Protein AF-A0A356BB77-F1 (afdb_monomer)

Structure (mmCIF, N/CA/C/O backbone):
data_AF-A0A356BB77-F1
#
_entry.id   AF-A0A356BB77-F1
#
loop_
_atom_site.group_PDB
_atom_site.id
_atom_site.type_symbol
_atom_site.label_atom_id
_atom_site.label_alt_id
_atom_site.label_comp_id
_atom_site.label_asym_id
_atom_site.label_entity_id
_atom_site.label_seq_id
_atom_site.pdbx_PDB_ins_code
_atom_site.Cartn_x
_atom_site.Cartn_y
_atom_site.Cartn_z
_atom_site.occupancy
_atom_site.B_iso_or_equiv
_atom_site.auth_seq_id
_atom_site.auth_comp_id
_atom_site.auth_asym_id
_atom_site.auth_atom_id
_atom_site.pdbx_PDB_model_num
ATOM 1 N N . LEU A 1 1 ? 19.508 -17.420 -10.323 1.00 72.88 1 LEU A N 1
ATOM 2 C CA . LEU A 1 1 ? 18.997 -17.098 -8.971 1.00 72.88 1 LEU A CA 1
ATOM 3 C C . LEU A 1 1 ? 18.671 -18.340 -8.145 1.00 72.88 1 LEU A C 1
ATOM 5 O O . LEU A 1 1 ? 18.664 -18.214 -6.937 1.00 72.88 1 LEU A O 1
ATOM 9 N N . GLY A 1 2 ? 18.466 -19.527 -8.742 1.00 89.06 2 GLY A N 1
ATOM 10 C CA . GLY A 1 2 ? 18.279 -20.762 -7.962 1.00 89.06 2 GLY A CA 1
ATOM 11 C C . GLY A 1 2 ? 16.935 -20.854 -7.235 1.00 89.06 2 GLY A C 1
ATOM 12 O O . GLY A 1 2 ? 16.771 -21.735 -6.405 1.00 89.06 2 GLY A O 1
ATOM 13 N N . ASN A 1 3 ? 15.994 -19.956 -7.546 1.00 92.62 3 ASN A N 1
ATOM 14 C CA . ASN A 1 3 ? 14.665 -19.948 -6.950 1.00 92.62 3 ASN A CA 1
ATOM 15 C C . ASN A 1 3 ? 13.909 -21.231 -7.302 1.00 92.62 3 ASN A C 1
ATOM 17 O O . ASN A 1 3 ? 13.911 -21.676 -8.453 1.00 92.62 3 ASN A O 1
ATOM 21 N N . ASP A 1 4 ? 13.194 -21.746 -6.318 1.00 94.75 4 ASP A N 1
ATOM 22 C CA . ASP A 1 4 ? 12.292 -22.877 -6.432 1.00 94.75 4 ASP A CA 1
ATOM 23 C C . ASP A 1 4 ? 10.892 -22.513 -5.913 1.00 94.75 4 ASP A C 1
ATOM 25 O O . ASP A 1 4 ? 10.552 -21.353 -5.667 1.00 94.75 4 ASP A O 1
ATOM 29 N N . LYS A 1 5 ? 10.052 -23.535 -5.768 1.00 94.12 5 LYS A N 1
ATOM 30 C CA . LYS A 1 5 ? 8.654 -23.389 -5.375 1.00 94.12 5 LYS A CA 1
ATOM 31 C C . LYS A 1 5 ? 8.457 -22.961 -3.909 1.00 94.12 5 LYS A C 1
ATOM 33 O O . LYS A 1 5 ? 7.347 -22.552 -3.572 1.00 94.12 5 LYS A O 1
ATOM 38 N N . ASP A 1 6 ? 9.486 -23.105 -3.076 1.00 95.38 6 ASP A N 1
ATOM 39 C CA . ASP A 1 6 ? 9.469 -22.837 -1.633 1.00 95.38 6 ASP A CA 1
ATOM 40 C C . ASP A 1 6 ? 10.245 -21.543 -1.296 1.00 95.38 6 ASP A C 1
ATOM 42 O O . ASP A 1 6 ? 10.214 -21.047 -0.169 1.00 95.38 6 ASP A O 1
ATOM 46 N N . THR A 1 7 ? 10.897 -20.944 -2.297 1.00 96.38 7 THR A N 1
ATOM 47 C CA . THR A 1 7 ? 11.621 -19.680 -2.177 1.00 96.38 7 THR A CA 1
ATOM 48 C C . THR A 1 7 ? 10.675 -18.527 -1.841 1.00 96.38 7 THR A C 1
ATOM 50 O O . THR A 1 7 ? 9.712 -18.253 -2.564 1.00 96.38 7 THR A O 1
ATOM 53 N N . ARG A 1 8 ? 10.991 -17.794 -0.767 1.00 96.69 8 ARG A N 1
ATOM 54 C CA . ARG A 1 8 ? 10.358 -16.507 -0.454 1.00 96.69 8 ARG A CA 1
ATOM 55 C C . ARG A 1 8 ? 11.014 -15.404 -1.273 1.00 96.69 8 ARG A C 1
ATOM 57 O O . ARG A 1 8 ? 12.235 -15.265 -1.260 1.00 96.69 8 ARG A O 1
ATOM 64 N N . TRP A 1 9 ? 10.205 -14.605 -1.954 1.00 96.88 9 TRP A N 1
ATOM 65 C CA . TRP A 1 9 ? 10.668 -13.509 -2.796 1.00 96.88 9 TRP A CA 1
ATOM 66 C C . TRP A 1 9 ? 10.116 -12.181 -2.302 1.00 96.88 9 TRP A C 1
ATOM 68 O O . TRP A 1 9 ? 8.979 -12.125 -1.845 1.00 96.88 9 TRP A O 1
ATOM 78 N N . MET A 1 10 ? 10.909 -11.116 -2.407 1.00 96.38 10 MET A N 1
ATOM 79 C CA . MET A 1 10 ? 10.511 -9.789 -1.946 1.00 96.38 10 MET A CA 1
ATOM 80 C C . MET A 1 10 ? 9.464 -9.171 -2.882 1.00 96.38 10 MET A C 1
ATOM 82 O O . MET A 1 10 ? 9.679 -9.045 -4.086 1.00 96.38 10 MET A O 1
ATOM 86 N N . SER A 1 11 ? 8.349 -8.737 -2.300 1.00 97.12 11 SER A N 1
ATOM 87 C CA . SER A 1 11 ? 7.196 -8.124 -2.979 1.00 97.12 11 SER A CA 1
ATOM 88 C C . SER A 1 11 ? 7.515 -6.821 -3.702 1.00 97.12 11 SER A C 1
ATOM 90 O O . SER A 1 11 ? 6.823 -6.457 -4.657 1.00 97.12 11 SER A O 1
ATOM 92 N N . MET A 1 12 ? 8.503 -6.070 -3.205 1.00 97.31 12 MET A N 1
ATOM 93 C CA . MET A 1 12 ? 8.622 -4.649 -3.519 1.00 97.31 12 MET A CA 1
ATOM 94 C C . MET A 1 12 ? 7.245 -3.982 -3.326 1.00 97.31 12 MET A C 1
ATOM 96 O O . MET A 1 12 ? 6.529 -4.283 -2.373 1.00 97.31 12 MET A O 1
ATOM 100 N N . SER A 1 13 ? 6.813 -3.099 -4.222 1.00 98.00 13 SER A N 1
ATOM 101 C CA . SER A 1 13 ? 5.582 -2.330 -4.000 1.00 98.00 13 SER A CA 1
ATOM 102 C C . SER A 1 13 ? 4.270 -3.134 -4.002 1.00 98.00 13 SER A C 1
ATOM 104 O O . SER A 1 13 ? 3.253 -2.573 -3.606 1.00 98.00 13 SER A O 1
ATOM 106 N N . VAL A 1 14 ? 4.276 -4.451 -4.266 1.00 98.62 14 VAL A N 1
ATOM 107 C CA . VAL A 1 14 ? 3.105 -5.311 -3.989 1.00 98.62 14 VAL A CA 1
ATOM 108 C C . VAL A 1 14 ? 2.706 -5.256 -2.500 1.00 98.62 14 VAL A C 1
ATOM 110 O O . VAL A 1 14 ? 1.522 -5.341 -2.175 1.00 98.62 14 VAL A O 1
ATOM 113 N N . ALA A 1 15 ? 3.655 -5.014 -1.583 1.00 98.50 15 ALA A N 1
ATOM 114 C CA . ALA A 1 15 ? 3.362 -4.804 -0.159 1.00 98.50 15 ALA A CA 1
ATOM 115 C C . ALA A 1 15 ? 2.414 -3.617 0.112 1.00 98.50 15 ALA A C 1
ATOM 117 O O . ALA A 1 15 ? 1.691 -3.628 1.111 1.00 98.50 15 ALA A O 1
ATOM 118 N N . LYS A 1 16 ? 2.362 -2.620 -0.784 1.00 98.81 16 LYS A N 1
ATOM 119 C CA . LYS A 1 16 ? 1.447 -1.478 -0.659 1.00 98.81 16 LYS A CA 1
ATOM 120 C C . LYS A 1 16 ? -0.004 -1.926 -0.713 1.00 98.81 16 LYS A C 1
ATOM 122 O O . LYS A 1 16 ? -0.792 -1.574 0.159 1.00 98.81 16 LYS A O 1
ATOM 127 N N . SER A 1 17 ? -0.335 -2.774 -1.681 1.00 98.75 17 SER A N 1
ATOM 128 C CA . SER A 1 17 ? -1.680 -3.322 -1.843 1.00 98.75 17 SER A CA 1
ATOM 129 C C . SER A 1 17 ? -2.072 -4.214 -0.663 1.00 98.75 17 SER A C 1
ATOM 131 O O . SER A 1 17 ? -3.225 -4.194 -0.237 1.00 98.75 17 SER A O 1
ATOM 133 N N . VAL A 1 18 ? -1.114 -4.940 -0.074 1.00 98.81 18 VAL A N 1
ATOM 134 C CA . VAL A 1 18 ? -1.337 -5.695 1.172 1.00 98.81 18 VAL A CA 1
ATOM 135 C C . VAL A 1 18 ? -1.630 -4.741 2.334 1.00 98.81 18 VAL A C 1
ATOM 137 O O . VAL A 1 18 ? -2.625 -4.915 3.028 1.00 98.81 18 VAL A O 1
ATOM 140 N N . THR A 1 19 ? -0.837 -3.682 2.506 1.00 98.81 19 THR A N 1
ATOM 141 C CA . THR A 1 19 ? -1.056 -2.667 3.553 1.00 98.81 19 THR A CA 1
ATOM 142 C C . THR A 1 19 ? -2.413 -1.967 3.398 1.00 98.81 19 THR A C 1
ATOM 144 O O . THR A 1 19 ? -3.164 -1.850 4.364 1.00 98.81 19 THR A O 1
ATOM 147 N N . ALA A 1 20 ? -2.781 -1.561 2.180 1.00 98.75 20 ALA A N 1
ATOM 148 C CA . ALA A 1 20 ? -4.085 -0.967 1.883 1.00 98.75 20 ALA A CA 1
ATOM 149 C C . ALA A 1 20 ? -5.245 -1.933 2.162 1.00 98.75 20 ALA A C 1
ATOM 151 O O . ALA A 1 20 ? -6.273 -1.535 2.708 1.00 98.75 20 ALA A O 1
ATOM 152 N N . THR A 1 21 ? -5.067 -3.217 1.848 1.00 98.81 21 THR A N 1
ATOM 153 C CA . THR A 1 21 ? -6.034 -4.271 2.180 1.00 98.81 21 THR A CA 1
ATOM 154 C C . THR A 1 21 ? -6.257 -4.366 3.691 1.00 98.81 21 THR A C 1
ATOM 156 O O . THR A 1 21 ? -7.395 -4.504 4.131 1.00 98.81 21 THR A O 1
ATOM 159 N N . LEU A 1 22 ? -5.203 -4.230 4.502 1.00 98.88 22 LEU A N 1
ATOM 160 C CA . LEU A 1 22 ? -5.325 -4.239 5.964 1.00 98.88 22 LEU A CA 1
ATOM 161 C C . LEU A 1 22 ? -6.042 -3.003 6.510 1.00 98.88 22 LEU A C 1
ATOM 163 O O . LEU A 1 22 ? -6.747 -3.119 7.506 1.00 98.88 22 LEU A O 1
ATOM 167 N N . ILE A 1 23 ? -5.946 -1.847 5.847 1.00 98.94 23 ILE A N 1
ATOM 168 C CA . ILE A 1 23 ? -6.802 -0.696 6.176 1.00 98.94 23 ILE A CA 1
ATOM 169 C C . ILE A 1 23 ? -8.272 -1.038 5.909 1.00 98.94 23 ILE A C 1
ATOM 171 O O . ILE A 1 23 ? -9.120 -0.767 6.755 1.00 98.94 23 ILE A O 1
ATOM 175 N N . GLY A 1 24 ? -8.575 -1.685 4.780 1.00 98.81 24 GLY A N 1
ATOM 176 C CA . GLY A 1 24 ? -9.920 -2.194 4.501 1.00 98.81 24 GLY A CA 1
ATOM 177 C C . GLY A 1 24 ? -10.410 -3.155 5.587 1.00 98.81 24 GLY A C 1
ATOM 178 O O . GLY A 1 24 ? -11.515 -2.989 6.096 1.00 98.81 24 GLY A O 1
ATOM 179 N N . ALA A 1 25 ? -9.567 -4.097 6.014 1.00 98.81 25 ALA A N 1
ATOM 180 C CA . ALA A 1 25 ? -9.891 -5.014 7.106 1.00 98.81 25 ALA A CA 1
ATOM 181 C C . ALA A 1 25 ? -10.137 -4.290 8.438 1.00 98.81 25 ALA A C 1
ATOM 183 O O . ALA A 1 25 ? -11.102 -4.596 9.135 1.00 98.81 25 ALA A O 1
ATOM 184 N N . ALA A 1 26 ? -9.329 -3.276 8.758 1.00 98.88 26 ALA A N 1
ATOM 185 C CA . ALA A 1 26 ? -9.512 -2.466 9.957 1.00 98.88 26 ALA A CA 1
ATOM 186 C C . ALA A 1 26 ? -10.816 -1.650 9.912 1.00 98.88 26 ALA A C 1
ATOM 188 O O . ALA A 1 26 ? -11.443 -1.446 10.950 1.00 98.88 26 ALA A O 1
ATOM 189 N N . ILE A 1 27 ? -11.261 -1.222 8.725 1.00 98.88 27 ILE A N 1
ATOM 190 C CA . ILE A 1 27 ? -12.582 -0.605 8.538 1.00 98.88 27 ILE A CA 1
ATOM 191 C C . ILE A 1 27 ? -13.696 -1.634 8.750 1.00 98.88 27 ILE A C 1
ATOM 193 O O . ILE A 1 27 ? -14.649 -1.363 9.475 1.00 98.88 27 ILE A O 1
ATOM 197 N N . GLN A 1 28 ? -13.567 -2.829 8.164 1.00 98.56 28 GLN A N 1
ATOM 198 C CA . GLN A 1 28 ? -14.537 -3.916 8.339 1.00 98.56 28 GLN A CA 1
ATOM 199 C C . GLN A 1 28 ? -14.688 -4.328 9.813 1.00 98.56 28 GLN A C 1
ATOM 201 O O . GLN A 1 28 ? -15.791 -4.652 10.247 1.00 98.56 28 GLN A O 1
ATOM 206 N N . ASP A 1 29 ? -13.600 -4.280 10.584 1.00 98.25 29 ASP A N 1
ATOM 207 C CA . ASP A 1 29 ? -13.583 -4.572 12.021 1.00 98.25 29 ASP A CA 1
ATOM 208 C C . ASP A 1 29 ? -14.071 -3.396 12.893 1.00 98.25 29 ASP A C 1
ATOM 210 O O . ASP A 1 29 ? -14.216 -3.547 14.106 1.00 98.25 29 ASP A O 1
ATOM 214 N N . GLY A 1 30 ? -14.307 -2.218 12.306 1.00 98.38 30 GLY A N 1
ATOM 215 C CA . GLY A 1 30 ? -14.687 -0.998 13.026 1.00 98.38 30 GLY A CA 1
ATOM 216 C C . GLY A 1 30 ? -13.539 -0.307 13.776 1.00 98.38 30 GLY A C 1
ATOM 217 O O . GLY A 1 30 ? -13.785 0.653 14.506 1.00 98.38 30 GLY A O 1
ATOM 218 N N . ALA A 1 31 ? -12.294 -0.760 13.593 1.00 98.69 31 ALA A N 1
ATOM 219 C CA . ALA A 1 31 ? -11.091 -0.143 14.158 1.00 98.69 31 ALA A CA 1
ATOM 220 C C . ALA A 1 31 ? -10.765 1.207 13.491 1.00 98.69 31 ALA A C 1
ATOM 222 O O . ALA A 1 31 ? -10.280 2.129 14.145 1.00 98.69 31 ALA A O 1
ATOM 223 N N . ILE A 1 32 ? -11.087 1.344 12.201 1.00 98.81 32 ILE A N 1
ATOM 224 C CA . ILE A 1 32 ? -11.163 2.626 11.492 1.00 98.81 32 ILE A CA 1
ATOM 225 C C . ILE A 1 32 ? -12.638 2.875 11.180 1.00 98.81 32 ILE A C 1
ATOM 227 O O . ILE A 1 32 ? -13.268 2.084 10.484 1.00 98.81 32 ILE A O 1
ATOM 231 N N . LYS A 1 33 ? -13.214 3.959 11.701 1.00 98.00 33 LYS A N 1
ATOM 232 C CA . LYS A 1 33 ? -14.665 4.192 11.627 1.00 98.00 33 LYS A CA 1
ATOM 233 C C . LYS A 1 33 ? -15.131 4.509 10.213 1.00 98.00 33 LYS A C 1
ATOM 235 O O . LYS A 1 33 ? -16.183 4.033 9.793 1.00 98.00 33 LYS A O 1
ATOM 240 N N . ASN A 1 34 ? -14.380 5.340 9.496 1.00 97.69 34 ASN A N 1
ATOM 241 C CA . ASN A 1 34 ? -14.715 5.739 8.139 1.00 97.69 34 ASN A CA 1
ATOM 242 C C . ASN A 1 34 ? -13.447 5.952 7.302 1.00 97.69 34 ASN A C 1
ATOM 244 O O . ASN A 1 34 ? -12.436 6.458 7.782 1.00 97.69 34 ASN A O 1
ATOM 248 N N . ILE A 1 35 ? -13.515 5.604 6.019 1.00 98.44 35 ILE A N 1
ATOM 249 C CA . ILE A 1 35 ? -12.440 5.878 5.060 1.00 98.44 35 ILE A CA 1
ATOM 250 C C . ILE A 1 35 ? -12.235 7.391 4.830 1.00 98.44 35 ILE A C 1
ATOM 252 O O . ILE A 1 35 ? -11.168 7.814 4.398 1.00 98.44 35 ILE A O 1
ATOM 256 N N . ASP A 1 36 ? -13.230 8.223 5.129 1.00 98.56 36 ASP A N 1
ATOM 257 C CA . ASP A 1 36 ? -13.136 9.684 5.051 1.00 98.56 36 ASP A CA 1
ATOM 258 C C . ASP A 1 36 ? -12.707 10.330 6.380 1.00 98.56 36 ASP A C 1
ATOM 260 O O . ASP A 1 36 ? -12.620 11.555 6.476 1.00 98.56 36 ASP A O 1
ATOM 264 N N . ASP A 1 37 ? -12.380 9.530 7.402 1.00 98.69 37 ASP A N 1
ATOM 265 C CA . ASP A 1 37 ? -11.763 10.056 8.615 1.00 98.69 37 ASP A CA 1
ATOM 266 C C . ASP A 1 37 ? -10.386 10.647 8.303 1.00 98.69 37 ASP A C 1
ATOM 268 O O . ASP A 1 37 ? -9.625 10.123 7.485 1.00 98.69 37 ASP A O 1
ATOM 272 N N . GLN A 1 38 ? -10.026 11.716 9.012 1.00 98.75 38 GLN A N 1
ATOM 273 C CA . GLN A 1 38 ? -8.679 12.267 8.938 1.00 98.75 38 GLN A CA 1
ATOM 274 C C . GLN A 1 38 ? -7.676 11.338 9.623 1.00 98.75 38 GLN A C 1
ATOM 276 O O . GLN A 1 38 ? -7.910 10.870 10.740 1.00 98.75 38 GLN A O 1
ATOM 281 N N . ILE A 1 39 ? -6.517 11.119 9.001 1.00 98.69 39 ILE A N 1
ATOM 282 C CA . ILE A 1 39 ? -5.507 10.193 9.531 1.00 98.69 39 ILE A CA 1
ATOM 283 C C . ILE A 1 39 ? -4.939 10.664 10.875 1.00 98.69 39 ILE A C 1
ATOM 285 O O . ILE A 1 39 ? -4.558 9.845 11.708 1.00 98.69 39 ILE A O 1
ATOM 289 N N . VAL A 1 40 ? -4.944 11.977 11.130 1.00 98.62 40 VAL A N 1
ATOM 290 C CA . VAL A 1 40 ? -4.481 12.579 12.393 1.00 98.62 40 VAL A CA 1
ATOM 291 C C . VAL A 1 40 ? -5.353 12.217 13.599 1.00 98.62 40 VAL A C 1
ATOM 293 O O . VAL A 1 40 ? -4.904 12.361 14.737 1.00 98.62 40 VAL A O 1
ATOM 296 N N . ASN A 1 41 ? -6.570 11.707 13.371 1.00 98.38 41 ASN A N 1
ATOM 297 C CA . ASN A 1 41 ? -7.425 11.166 14.432 1.00 98.38 41 ASN A CA 1
ATOM 298 C C . ASN A 1 41 ? -6.853 9.867 15.018 1.00 98.38 41 ASN A C 1
ATOM 300 O O . ASN A 1 41 ? -7.070 9.580 16.192 1.00 98.38 41 ASN A O 1
ATOM 304 N N . TYR A 1 42 ? -6.103 9.116 14.211 1.00 98.56 42 TYR A N 1
ATOM 305 C CA . TYR A 1 42 ? -5.459 7.856 14.589 1.00 98.56 42 TYR A CA 1
ATOM 306 C C . TYR A 1 42 ? -3.958 8.031 14.834 1.00 98.56 42 TYR A C 1
ATOM 308 O O . TYR A 1 42 ? -3.366 7.320 15.640 1.00 98.56 42 TYR A O 1
ATOM 316 N N . LEU A 1 43 ? -3.339 9.003 14.160 1.00 98.50 43 LEU A N 1
ATOM 317 C CA . LEU A 1 43 ? -1.909 9.280 14.222 1.00 98.50 43 LEU A CA 1
ATOM 318 C C . LEU A 1 43 ? -1.651 10.725 14.685 1.00 98.50 43 LEU A C 1
ATOM 320 O O . LEU A 1 43 ? -1.286 11.579 13.871 1.00 98.50 43 LEU A O 1
ATOM 324 N N . PRO A 1 44 ? -1.774 11.025 15.995 1.00 97.50 44 PRO A N 1
ATOM 325 C CA . PRO A 1 44 ? -1.585 12.376 16.526 1.00 97.50 44 PRO A CA 1
ATOM 326 C C . PRO A 1 44 ? -0.230 13.009 16.190 1.00 97.50 44 PRO A C 1
ATOM 328 O O . PRO A 1 44 ? -0.134 14.233 16.147 1.00 97.50 44 PRO A O 1
ATOM 331 N N . ARG A 1 45 ? 0.798 12.194 15.904 1.00 96.62 45 ARG A N 1
ATOM 332 C CA . ARG A 1 45 ? 2.134 12.651 15.485 1.00 96.62 45 ARG A CA 1
ATOM 333 C C . ARG A 1 45 ? 2.135 13.509 14.214 1.00 96.62 45 ARG A C 1
ATOM 335 O O . ARG A 1 45 ? 3.098 14.220 13.972 1.00 96.62 45 ARG A O 1
ATOM 342 N N . PHE A 1 46 ? 1.078 13.424 13.408 1.00 98.56 46 PHE A N 1
ATOM 343 C CA . PHE A 1 46 ? 0.934 14.164 12.156 1.00 98.56 46 PHE A CA 1
ATOM 344 C C . PHE A 1 46 ? 0.097 15.447 12.288 1.00 98.56 46 PHE A C 1
ATOM 346 O O . PHE A 1 46 ? -0.069 16.164 11.299 1.00 98.56 46 PHE A O 1
ATOM 353 N N . LYS A 1 47 ? -0.410 15.775 13.484 1.00 98.06 47 LYS A N 1
ATOM 354 C CA . LYS A 1 47 ? -1.089 17.059 13.727 1.00 98.06 47 LYS A CA 1
ATOM 355 C C . LYS A 1 47 ? -0.139 18.224 13.457 1.00 98.06 47 LYS A C 1
ATOM 357 O O . LYS A 1 47 ? 1.025 18.166 13.846 1.00 98.06 47 LYS A O 1
ATOM 362 N N . ASN A 1 48 ? -0.643 19.287 12.830 1.00 97.50 48 ASN A N 1
ATOM 363 C CA . ASN A 1 48 ? 0.138 20.460 12.416 1.00 97.50 48 ASN A CA 1
ATOM 364 C C . ASN A 1 48 ? 1.257 20.169 11.391 1.00 97.50 48 ASN A C 1
ATOM 366 O O . ASN A 1 48 ? 2.172 20.976 11.232 1.00 97.50 48 ASN A O 1
ATOM 370 N N . THR A 1 49 ? 1.198 19.034 10.687 1.00 98.56 49 THR A N 1
ATOM 371 C CA . THR A 1 49 ? 2.096 18.717 9.561 1.00 98.56 49 THR A CA 1
ATOM 372 C C . THR A 1 49 ? 1.343 18.823 8.231 1.00 98.56 49 THR A C 1
ATOM 374 O O . THR A 1 49 ? 0.146 19.115 8.194 1.00 98.56 49 THR A O 1
ATOM 377 N N . ALA A 1 50 ? 2.005 18.522 7.112 1.00 98.50 50 ALA A N 1
ATOM 378 C CA . ALA A 1 50 ? 1.353 18.439 5.804 1.00 98.50 50 ALA A CA 1
ATOM 379 C C . ALA A 1 50 ? 0.284 17.324 5.700 1.00 98.50 50 ALA A C 1
ATOM 381 O O . ALA A 1 50 ? -0.498 17.298 4.750 1.00 98.50 50 ALA A O 1
ATOM 382 N N . TYR A 1 51 ? 0.216 16.427 6.685 1.00 98.69 51 TYR A N 1
ATOM 383 C CA . TYR A 1 51 ? -0.821 15.402 6.794 1.00 98.69 51 TYR A CA 1
ATOM 384 C C . TYR A 1 51 ? -2.082 15.856 7.539 1.00 98.69 51 TYR A C 1
ATOM 386 O O . TYR A 1 51 ? -3.081 15.136 7.534 1.00 98.69 51 TYR A O 1
ATOM 394 N N . ASP A 1 52 ? -2.072 17.037 8.160 1.00 97.75 52 ASP A N 1
ATOM 395 C CA . ASP A 1 52 ? -3.279 17.593 8.770 1.00 97.75 52 ASP A CA 1
ATOM 396 C C . ASP A 1 52 ? -4.353 17.825 7.692 1.00 97.75 52 ASP A C 1
ATOM 398 O O . ASP A 1 52 ? -4.045 18.288 6.590 1.00 97.75 52 ASP A O 1
ATOM 402 N N . GLY A 1 53 ? -5.593 17.420 7.962 1.00 98.00 53 GLY A N 1
ATOM 403 C CA . GLY A 1 53 ? -6.679 17.415 6.976 1.00 98.00 53 GLY A CA 1
ATOM 404 C C . GLY A 1 53 ? -6.639 16.297 5.920 1.00 98.00 53 GLY A C 1
ATOM 405 O O . GLY A 1 53 ? -7.565 16.215 5.114 1.00 98.00 53 GLY A O 1
ATOM 406 N N . VAL A 1 54 ? -5.630 15.415 5.905 1.00 98.81 54 VAL A N 1
ATOM 407 C CA . VAL A 1 54 ? -5.583 14.269 4.974 1.00 98.81 54 VAL A CA 1
ATOM 408 C C . VAL A 1 54 ? -6.468 13.135 5.487 1.00 98.81 54 VAL A C 1
ATOM 410 O O . VAL A 1 54 ? -6.326 12.689 6.626 1.00 98.81 54 VAL A O 1
ATOM 413 N N . THR A 1 55 ? -7.364 12.637 4.636 1.00 98.88 55 THR A N 1
ATOM 414 C CA . THR A 1 55 ? -8.238 11.489 4.939 1.00 98.88 55 THR A CA 1
ATOM 415 C C . THR A 1 55 ? -7.570 10.140 4.667 1.00 98.88 55 THR A C 1
ATOM 417 O O . THR A 1 55 ? -6.630 10.053 3.871 1.00 98.88 55 THR A O 1
ATOM 420 N N . VAL A 1 56 ? -8.087 9.060 5.266 1.00 98.88 56 VAL A N 1
ATOM 421 C CA . VAL A 1 56 ? -7.642 7.687 4.959 1.00 98.88 56 VAL A CA 1
ATOM 422 C C . VAL A 1 56 ? -7.787 7.392 3.459 1.00 98.88 56 VAL A C 1
ATOM 424 O O . VAL A 1 56 ? -6.864 6.861 2.842 1.00 98.88 56 VAL A O 1
ATOM 427 N N . ARG A 1 57 ? -8.892 7.810 2.830 1.00 98.81 57 ARG A N 1
ATOM 428 C CA . ARG A 1 57 ? -9.130 7.665 1.387 1.00 98.81 57 ARG A CA 1
ATOM 429 C C . ARG A 1 57 ? -8.050 8.359 0.565 1.00 98.81 57 ARG A C 1
ATOM 431 O O . ARG A 1 57 ? -7.514 7.763 -0.365 1.00 98.81 57 ARG A O 1
ATOM 438 N N . GLN A 1 58 ? -7.727 9.608 0.892 1.00 98.75 58 GLN A N 1
ATOM 439 C CA . GLN A 1 58 ? -6.704 10.370 0.171 1.00 98.75 58 GLN A CA 1
ATOM 440 C C . GLN A 1 58 ? -5.310 9.763 0.350 1.00 98.75 58 GLN A C 1
ATOM 442 O O . GLN A 1 58 ? -4.545 9.751 -0.612 1.00 98.75 58 GLN A O 1
ATOM 447 N N . LEU A 1 59 ? -5.000 9.212 1.528 1.00 98.81 59 LEU A N 1
ATOM 448 C CA . LEU A 1 59 ? -3.759 8.472 1.759 1.00 98.81 59 LEU A CA 1
ATOM 449 C C . LEU A 1 59 ? -3.678 7.221 0.867 1.00 98.81 59 LEU A C 1
ATOM 451 O O . LEU A 1 59 ? -2.684 7.012 0.179 1.00 98.81 59 LEU A O 1
ATOM 455 N N . LEU A 1 60 ? -4.743 6.412 0.825 1.00 98.75 60 LEU A N 1
ATOM 456 C CA . LEU A 1 60 ? -4.805 5.197 0.002 1.00 98.75 60 LEU A CA 1
ATOM 457 C C . LEU A 1 60 ? -4.711 5.479 -1.502 1.00 98.75 60 LEU A C 1
ATOM 459 O O . LEU A 1 60 ? -4.158 4.673 -2.248 1.00 98.75 60 LEU A O 1
ATOM 463 N N . GLN A 1 61 ? -5.239 6.625 -1.932 1.00 98.56 61 GLN A N 1
ATOM 464 C CA . GLN A 1 61 ? -5.198 7.082 -3.319 1.00 98.56 61 GLN A CA 1
ATOM 465 C C . GLN A 1 61 ? -3.894 7.786 -3.702 1.00 98.56 61 GLN A C 1
ATOM 467 O O . GLN A 1 61 ? -3.754 8.170 -4.859 1.00 98.56 61 GLN A O 1
ATOM 472 N N . MET A 1 62 ? -2.961 7.973 -2.764 1.00 98.31 62 MET A N 1
ATOM 473 C CA . MET A 1 62 ? -1.735 8.756 -2.948 1.00 98.31 62 MET A CA 1
ATOM 474 C C . MET A 1 62 ? -1.994 10.197 -3.401 1.00 98.31 62 MET A C 1
ATOM 476 O O . MET A 1 62 ? -1.460 10.703 -4.393 1.00 98.31 62 MET A O 1
ATOM 480 N N . ARG A 1 63 ? -2.912 10.846 -2.680 1.00 98.06 63 ARG A N 1
ATOM 481 C CA . ARG A 1 63 ? -3.388 12.212 -2.926 1.00 98.06 63 ARG A CA 1
ATOM 482 C C . ARG A 1 63 ? -3.336 13.069 -1.665 1.00 98.06 63 ARG A C 1
ATOM 484 O O . ARG A 1 63 ? -4.180 13.943 -1.495 1.00 98.06 63 ARG A O 1
ATOM 491 N N . SER A 1 64 ? -2.396 12.844 -0.751 1.00 98.44 64 SER A N 1
ATOM 492 C CA . SER A 1 64 ? -2.295 13.680 0.459 1.00 98.44 64 SER A CA 1
ATOM 493 C C . SER A 1 64 ? -1.944 15.143 0.169 1.00 98.44 64 SER A C 1
ATOM 495 O O . SER A 1 64 ? -2.269 16.023 0.964 1.00 98.44 64 SER A O 1
ATOM 497 N N . GLY A 1 65 ? -1.270 15.405 -0.956 1.00 98.25 65 GLY A N 1
ATOM 498 C CA . GLY A 1 65 ? -0.685 16.711 -1.257 1.00 98.25 65 GLY A CA 1
ATOM 499 C C . GLY A 1 65 ? 0.633 16.985 -0.520 1.00 98.25 65 GLY A C 1
ATOM 500 O O . GLY A 1 65 ? 1.150 18.099 -0.598 1.00 98.25 65 GLY A O 1
ATOM 501 N N . VAL A 1 66 ? 1.201 15.994 0.176 1.00 98.69 66 VAL A N 1
ATOM 502 C CA . VAL A 1 66 ? 2.540 16.074 0.780 1.00 98.69 66 VAL A CA 1
ATOM 503 C C . VAL A 1 66 ? 3.607 16.030 -0.319 1.00 98.69 66 VAL A C 1
ATOM 505 O O . VAL A 1 66 ? 3.503 15.260 -1.278 1.00 98.69 66 VAL A O 1
ATOM 508 N N . ALA A 1 67 ? 4.630 16.879 -0.202 1.00 98.44 67 ALA A N 1
ATOM 509 C CA . ALA A 1 67 ? 5.757 16.889 -1.127 1.00 98.44 67 ALA A CA 1
ATOM 510 C C . ALA A 1 67 ? 6.517 15.560 -1.053 1.00 98.44 67 ALA A C 1
ATOM 512 O O . ALA A 1 67 ? 6.869 15.112 0.036 1.00 98.44 67 ALA A O 1
ATOM 513 N N . TRP A 1 68 ? 6.781 14.937 -2.203 1.00 98.44 68 TRP A N 1
ATOM 514 C CA . TRP A 1 68 ? 7.532 13.687 -2.253 1.00 98.44 68 TRP A CA 1
ATOM 515 C C . TRP A 1 68 ? 8.208 13.479 -3.611 1.00 98.44 68 TRP A C 1
ATOM 517 O O . TRP A 1 68 ? 7.547 13.545 -4.649 1.00 98.44 68 TRP A O 1
ATOM 527 N N . ASN A 1 69 ? 9.509 13.183 -3.594 1.00 98.25 69 ASN A N 1
ATOM 528 C CA . ASN A 1 69 ? 10.299 12.746 -4.744 1.00 98.25 69 ASN A CA 1
ATOM 529 C C . ASN A 1 69 ? 10.595 11.230 -4.661 1.00 98.25 69 ASN A C 1
ATOM 531 O O . ASN A 1 69 ? 11.431 10.790 -3.868 1.00 98.25 69 ASN A O 1
ATOM 535 N N . GLU A 1 70 ? 9.943 10.434 -5.519 1.00 96.56 70 GLU A N 1
ATOM 536 C CA . GLU A 1 70 ? 10.087 8.965 -5.604 1.00 96.56 70 GLU A CA 1
ATOM 537 C C . GLU A 1 70 ? 11.280 8.509 -6.473 1.00 96.56 70 GLU A C 1
ATOM 539 O O . GLU A 1 70 ? 11.494 7.315 -6.667 1.00 96.56 70 GLU A O 1
ATOM 544 N N . THR A 1 71 ? 12.074 9.419 -7.040 1.00 95.44 71 THR A N 1
ATOM 545 C CA . THR A 1 71 ? 13.078 9.059 -8.056 1.00 95.44 71 THR A CA 1
ATOM 546 C C . THR A 1 71 ? 14.171 8.133 -7.499 1.00 95.44 71 THR A C 1
ATOM 548 O O . THR A 1 71 ? 15.142 8.582 -6.898 1.00 95.44 71 THR A O 1
ATOM 551 N N . TYR A 1 72 ? 14.060 6.824 -7.762 1.00 89.62 72 TYR A N 1
ATOM 552 C CA . TYR A 1 72 ? 14.946 5.777 -7.220 1.00 89.62 72 TYR A CA 1
ATOM 553 C C . TYR A 1 72 ? 16.438 5.963 -7.520 1.00 89.62 72 TYR A C 1
ATOM 555 O O . TYR A 1 72 ? 17.283 5.444 -6.794 1.00 89.62 72 TYR A O 1
ATOM 563 N N . THR A 1 73 ? 16.770 6.637 -8.620 1.00 90.06 73 THR A N 1
ATOM 564 C CA . THR A 1 73 ? 18.153 6.848 -9.070 1.00 90.06 73 THR A CA 1
ATOM 565 C C . THR A 1 73 ? 18.732 8.189 -8.636 1.00 90.06 73 THR A C 1
ATOM 567 O O . THR A 1 73 ? 19.906 8.439 -8.894 1.00 90.06 73 THR A O 1
ATOM 570 N N . ASP A 1 74 ? 17.927 9.052 -8.017 1.00 95.38 74 ASP A N 1
ATOM 571 C CA . ASP A 1 74 ? 18.353 10.367 -7.554 1.00 95.38 74 ASP A CA 1
ATOM 572 C C . ASP A 1 74 ? 18.780 10.287 -6.076 1.00 95.38 74 ASP A C 1
ATOM 574 O O . ASP A 1 74 ? 17.944 9.998 -5.210 1.00 95.38 74 ASP A O 1
ATOM 578 N N . PRO A 1 75 ? 20.062 10.540 -5.754 1.00 94.94 75 PRO A N 1
ATOM 579 C CA . PRO A 1 75 ? 20.540 10.534 -4.377 1.00 94.94 75 PRO A CA 1
ATOM 580 C C . PRO A 1 75 ? 19.971 11.677 -3.518 1.00 94.94 75 PRO A C 1
ATOM 582 O O . PRO A 1 75 ? 20.080 11.605 -2.299 1.00 94.94 75 PRO A O 1
ATOM 585 N N . ALA A 1 76 ? 19.362 12.708 -4.109 1.00 96.81 76 ALA A N 1
ATOM 586 C CA . ALA A 1 76 ? 18.701 13.792 -3.380 1.00 96.81 76 ALA A CA 1
ATOM 587 C C . ALA A 1 76 ? 17.194 13.551 -3.161 1.00 96.81 76 ALA A C 1
ATOM 589 O O . ALA A 1 76 ? 16.520 14.379 -2.549 1.00 96.81 76 ALA A O 1
ATOM 590 N N . SER A 1 77 ? 16.652 12.431 -3.649 1.00 98.19 77 SER A N 1
ATOM 591 C CA . SER A 1 77 ? 15.226 12.116 -3.533 1.00 98.19 77 SER A CA 1
ATOM 592 C C . SER A 1 77 ? 14.782 11.836 -2.094 1.00 98.19 77 SER A C 1
ATOM 594 O O . SER A 1 77 ? 15.542 11.330 -1.263 1.00 98.19 77 SER A O 1
ATOM 596 N N . ASP A 1 78 ? 13.498 12.064 -1.809 1.00 98.38 78 ASP A N 1
ATOM 597 C CA . ASP A 1 78 ? 12.897 11.660 -0.534 1.00 98.38 78 ASP A CA 1
ATOM 598 C C . ASP A 1 78 ? 12.896 10.140 -0.377 1.00 98.38 78 ASP A C 1
ATOM 600 O O . ASP A 1 78 ? 13.077 9.622 0.727 1.00 98.38 78 ASP A O 1
ATOM 604 N N . ARG A 1 79 ? 12.820 9.404 -1.493 1.00 96.81 79 ARG A N 1
ATOM 605 C CA . ARG A 1 79 ? 13.031 7.957 -1.484 1.00 96.81 79 ARG A CA 1
ATOM 606 C C . ARG A 1 79 ? 14.424 7.580 -0.973 1.00 96.81 79 ARG A C 1
ATOM 608 O O . ARG A 1 79 ? 14.526 6.605 -0.220 1.00 96.81 79 ARG A O 1
ATOM 615 N N . ARG A 1 80 ? 15.482 8.318 -1.341 1.00 96.81 80 ARG A N 1
ATOM 616 C CA . ARG A 1 80 ? 16.838 8.109 -0.803 1.00 96.81 80 ARG A CA 1
ATOM 617 C C . ARG A 1 80 ? 16.916 8.491 0.675 1.00 96.81 80 ARG A C 1
ATOM 619 O O . ARG A 1 80 ? 17.432 7.685 1.446 1.00 96.81 80 ARG A O 1
ATOM 626 N N . ARG A 1 81 ? 16.326 9.623 1.080 1.00 97.94 81 ARG A N 1
ATOM 627 C CA . ARG A 1 81 ? 16.236 10.048 2.495 1.00 97.94 81 ARG A CA 1
ATOM 628 C C . ARG A 1 81 ? 15.523 9.010 3.369 1.00 97.94 81 ARG A C 1
ATOM 630 O O . ARG A 1 81 ? 15.968 8.730 4.476 1.00 97.94 81 ARG A O 1
ATOM 637 N N . MET A 1 82 ? 14.458 8.387 2.861 1.00 96.62 82 MET A N 1
ATOM 638 C CA . MET A 1 82 ? 13.762 7.287 3.539 1.00 96.62 82 MET A CA 1
ATOM 639 C C . MET A 1 82 ? 14.662 6.058 3.704 1.00 96.62 82 MET A C 1
ATOM 641 O O . MET A 1 82 ? 14.623 5.415 4.750 1.00 96.62 82 MET A O 1
ATOM 645 N N . LEU A 1 83 ? 15.484 5.729 2.701 1.00 95.19 83 LEU A N 1
ATOM 646 C CA . LEU A 1 83 ? 16.472 4.654 2.832 1.00 95.19 83 LEU A CA 1
ATOM 647 C C . LEU A 1 83 ? 17.533 4.993 3.891 1.00 95.19 83 LEU A C 1
ATOM 649 O O . LEU A 1 83 ? 17.900 4.120 4.668 1.00 95.19 83 LEU A O 1
ATOM 653 N N . ASP A 1 84 ? 17.996 6.241 3.969 1.00 96.38 84 ASP A N 1
ATOM 654 C CA . ASP A 1 84 ? 18.929 6.656 5.027 1.00 96.38 84 ASP A CA 1
ATOM 655 C C . ASP A 1 84 ? 18.288 6.557 6.422 1.00 96.38 84 ASP A C 1
ATOM 657 O O . ASP A 1 84 ? 18.908 6.037 7.347 1.00 96.38 84 ASP A O 1
ATOM 661 N N . ALA A 1 85 ? 17.014 6.943 6.566 1.00 95.94 85 ALA A N 1
ATOM 662 C CA . ALA A 1 85 ? 16.263 6.752 7.810 1.00 95.94 85 ALA A CA 1
ATOM 663 C C . ALA A 1 85 ? 16.156 5.266 8.212 1.00 95.94 85 ALA A C 1
ATOM 665 O O . ALA A 1 85 ? 16.319 4.939 9.386 1.00 95.94 85 ALA A O 1
ATOM 666 N N . GLN A 1 86 ? 15.952 4.363 7.245 1.00 93.62 86 GLN A N 1
ATOM 667 C CA . GLN A 1 86 ? 15.967 2.910 7.469 1.00 93.62 86 GLN A CA 1
ATOM 668 C C . GLN A 1 86 ? 17.346 2.407 7.910 1.00 93.62 86 GLN A C 1
ATOM 670 O O . GLN A 1 86 ? 17.452 1.617 8.845 1.00 93.62 86 GLN A O 1
ATOM 675 N N . ILE A 1 87 ? 18.421 2.864 7.263 1.00 95.25 87 ILE A N 1
ATOM 676 C CA . ILE A 1 87 ? 19.797 2.457 7.592 1.00 95.25 87 ILE A CA 1
ATOM 677 C C . ILE A 1 87 ? 20.178 2.878 9.017 1.00 95.25 87 ILE A C 1
ATOM 679 O O . ILE A 1 87 ? 20.924 2.162 9.682 1.00 95.25 87 ILE A O 1
ATOM 683 N N . ASN A 1 88 ? 19.618 3.979 9.520 1.00 94.56 88 ASN A N 1
ATOM 684 C CA . ASN A 1 88 ? 19.843 4.430 10.894 1.00 94.56 88 ASN A CA 1
ATOM 685 C C . ASN A 1 88 ? 19.219 3.505 11.959 1.00 94.56 88 ASN A C 1
ATOM 687 O O . ASN A 1 88 ? 19.550 3.640 13.139 1.00 94.56 88 ASN A O 1
ATOM 691 N N . GLN A 1 89 ? 18.341 2.569 11.564 1.00 95.00 89 GLN A N 1
ATOM 692 C CA . GLN A 1 89 ? 17.744 1.550 12.437 1.00 95.00 89 GLN A CA 1
ATOM 693 C C . GLN A 1 89 ? 17.094 2.146 13.701 1.00 95.00 89 GLN A C 1
ATOM 695 O O . GLN A 1 89 ? 17.198 1.579 14.788 1.00 95.00 89 GLN A O 1
ATOM 700 N N . GLN A 1 90 ? 16.423 3.295 13.561 1.00 96.88 90 GLN A N 1
ATOM 701 C CA . GLN A 1 90 ? 15.693 3.949 14.649 1.00 96.88 90 GLN A CA 1
ATOM 702 C C . GLN A 1 90 ? 14.176 3.803 14.449 1.00 96.88 90 GLN A C 1
ATOM 704 O O . GLN A 1 90 ? 13.677 4.203 13.390 1.00 96.88 90 GLN A O 1
ATOM 709 N N . PRO A 1 91 ? 13.430 3.282 15.443 1.00 96.88 91 PRO A N 1
ATOM 710 C CA . PRO A 1 91 ? 11.976 3.172 15.357 1.00 96.88 91 PRO A CA 1
ATOM 711 C C . PRO A 1 91 ? 11.318 4.523 15.072 1.00 96.88 91 PRO A C 1
ATOM 713 O O . PRO A 1 91 ? 11.622 5.519 15.725 1.00 96.88 91 PRO A O 1
ATOM 716 N N . GLY A 1 92 ? 10.397 4.565 14.110 1.00 97.06 92 GLY A N 1
ATOM 717 C CA . GLY A 1 92 ? 9.647 5.773 13.778 1.00 97.06 92 GLY A CA 1
ATOM 718 C C . GLY A 1 92 ? 10.403 6.824 12.961 1.00 97.06 92 GLY A C 1
ATOM 719 O O . GLY A 1 92 ? 9.777 7.814 12.583 1.00 97.06 92 GLY A O 1
ATOM 720 N N . ALA A 1 93 ? 11.679 6.612 12.616 1.00 97.44 93 ALA A N 1
ATOM 721 C CA . ALA A 1 93 ? 12.469 7.588 11.860 1.00 97.44 93 ALA A CA 1
ATOM 722 C C . ALA A 1 93 ? 11.883 7.894 10.474 1.00 97.44 93 ALA A C 1
ATOM 724 O O . ALA A 1 93 ? 11.955 9.028 9.999 1.00 97.44 93 ALA A O 1
ATOM 725 N N . ILE A 1 94 ? 11.259 6.908 9.820 1.00 97.69 94 ILE A N 1
ATOM 726 C CA . ILE A 1 94 ? 10.571 7.145 8.546 1.00 97.69 94 ILE A CA 1
ATOM 727 C C . ILE A 1 94 ? 9.341 8.028 8.764 1.00 97.69 94 ILE A C 1
ATOM 729 O O . ILE A 1 94 ? 9.079 8.923 7.969 1.00 97.69 94 ILE A O 1
ATOM 733 N N . LEU A 1 95 ? 8.587 7.810 9.842 1.00 98.19 95 LEU A N 1
ATOM 734 C CA . LEU A 1 95 ? 7.407 8.619 10.145 1.00 98.19 95 LEU A CA 1
ATOM 735 C C . LEU A 1 95 ? 7.789 10.055 10.525 1.00 98.19 95 LEU A C 1
ATOM 737 O O . LEU A 1 95 ? 7.071 10.976 10.147 1.00 98.19 95 LEU A O 1
ATOM 741 N N . ASP A 1 96 ? 8.928 10.255 11.190 1.00 98.00 96 ASP A N 1
ATOM 742 C CA . ASP A 1 96 ? 9.482 11.589 11.454 1.00 98.00 96 ASP A CA 1
ATOM 743 C C . ASP A 1 96 ? 9.906 12.290 10.162 1.00 98.00 96 ASP A C 1
ATOM 745 O O . ASP A 1 96 ? 9.582 13.462 9.956 1.00 98.00 96 ASP A O 1
ATOM 749 N N . LEU A 1 97 ? 10.552 11.561 9.243 1.00 98.19 97 LEU A N 1
ATOM 750 C CA . LEU A 1 97 ? 10.822 12.068 7.901 1.00 98.19 97 LEU A CA 1
ATOM 751 C C . LEU A 1 97 ? 9.519 12.500 7.220 1.00 98.19 97 LEU A C 1
ATOM 753 O O . LEU A 1 97 ? 9.439 13.640 6.771 1.00 98.19 97 LEU A O 1
ATOM 757 N N . MET A 1 98 ? 8.495 11.642 7.188 1.00 98.56 98 MET A N 1
ATOM 758 C CA . MET A 1 98 ? 7.209 11.966 6.560 1.00 98.56 98 MET A CA 1
ATOM 759 C C . MET A 1 98 ? 6.529 13.175 7.214 1.00 98.56 98 MET A C 1
ATOM 761 O O . MET A 1 98 ? 5.980 14.016 6.508 1.00 98.56 98 MET A O 1
ATOM 765 N N . ALA A 1 99 ? 6.597 13.304 8.541 1.00 98.62 99 ALA A N 1
ATOM 766 C CA . ALA A 1 99 ? 6.042 14.439 9.278 1.00 98.62 99 ALA A CA 1
ATOM 767 C C . ALA A 1 99 ? 6.773 15.759 8.975 1.00 98.62 99 ALA A C 1
ATOM 769 O O . ALA A 1 99 ? 6.167 16.826 9.053 1.00 98.62 99 ALA A O 1
ATOM 770 N N . SER A 1 100 ? 8.059 15.690 8.610 1.00 98.50 100 SER A N 1
ATOM 771 C CA . SER A 1 100 ? 8.878 16.861 8.268 1.00 98.50 100 SER A CA 1
ATOM 772 C C . SER A 1 100 ? 8.641 17.410 6.856 1.00 98.50 100 SER A C 1
ATOM 774 O O . SER A 1 100 ? 9.078 18.522 6.552 1.00 98.50 100 SER A O 1
ATOM 776 N N . LEU A 1 101 ? 8.000 16.639 5.969 1.00 98.62 101 LEU A N 1
ATOM 777 C CA . LEU A 1 101 ? 7.813 17.039 4.576 1.00 98.62 101 LEU A CA 1
ATOM 778 C C . LEU A 1 101 ? 6.768 18.162 4.462 1.00 98.62 101 LEU A C 1
ATOM 780 O O . LEU A 1 101 ? 5.728 18.113 5.126 1.00 98.62 101 LEU A O 1
ATOM 784 N N . PRO A 1 102 ? 7.008 19.179 3.614 1.00 98.38 102 PRO A N 1
ATOM 785 C CA . PRO A 1 102 ? 6.075 20.282 3.447 1.00 98.38 102 PRO A CA 1
ATOM 786 C C . PRO A 1 102 ? 4.847 19.867 2.630 1.00 98.38 102 PRO A C 1
ATOM 788 O O . PRO A 1 102 ? 4.862 18.902 1.860 1.00 98.38 102 PRO A O 1
ATOM 791 N N . ARG A 1 103 ? 3.775 20.654 2.746 1.00 98.38 103 ARG A N 1
ATOM 792 C CA . ARG A 1 103 ? 2.615 20.549 1.859 1.00 98.38 103 ARG A CA 1
ATOM 793 C C . ARG A 1 103 ? 2.984 21.126 0.491 1.00 98.38 103 ARG A C 1
ATOM 795 O O . ARG A 1 103 ? 3.403 22.275 0.407 1.00 98.38 103 ARG A O 1
ATOM 802 N N . ALA A 1 104 ? 2.814 20.338 -0.566 1.00 98.19 104 ALA A N 1
ATOM 803 C CA . ALA A 1 104 ? 2.982 20.771 -1.954 1.00 98.19 104 ALA A CA 1
ATOM 804 C C . ALA A 1 104 ? 1.649 21.145 -2.620 1.00 98.19 104 ALA A C 1
ATOM 806 O O . ALA A 1 104 ? 1.636 21.930 -3.565 1.00 98.19 104 ALA A O 1
ATOM 807 N N . ALA A 1 105 ? 0.536 20.575 -2.151 1.00 98.12 105 ALA A N 1
ATOM 808 C CA . ALA A 1 105 ? -0.798 20.825 -2.680 1.00 98.12 105 ALA A CA 1
ATOM 809 C C . ALA A 1 105 ? -1.888 20.542 -1.633 1.00 98.12 105 ALA A C 1
ATOM 811 O O . ALA A 1 105 ? -1.638 19.908 -0.605 1.00 98.12 105 ALA A O 1
ATOM 812 N N . GLU A 1 106 ? -3.116 20.974 -1.916 1.00 98.12 106 GLU A N 1
ATOM 813 C CA . GLU A 1 106 ? -4.274 20.649 -1.079 1.00 98.12 106 GLU A CA 1
ATOM 814 C C . GLU A 1 106 ? -4.576 19.138 -1.105 1.00 98.12 106 GLU A C 1
ATOM 816 O O . GLU A 1 106 ? -4.475 18.524 -2.180 1.00 98.12 106 GLU A O 1
ATOM 821 N N . PRO A 1 107 ? -4.987 18.523 0.021 1.00 98.25 107 PRO A N 1
ATOM 822 C CA . PRO A 1 107 ? -5.389 17.121 0.051 1.00 98.25 107 PRO A CA 1
ATOM 823 C C . PRO A 1 107 ? -6.454 16.804 -1.002 1.00 98.25 107 PRO A C 1
ATOM 825 O O . PRO A 1 107 ? -7.452 17.501 -1.169 1.00 98.25 107 PRO A O 1
ATOM 828 N N . GLY A 1 108 ? -6.228 15.734 -1.755 1.00 97.81 108 GLY A N 1
ATOM 829 C CA . GLY A 1 108 ? -7.064 15.305 -2.868 1.00 97.81 108 GLY A CA 1
ATOM 830 C C . GLY A 1 108 ? -6.778 16.015 -4.195 1.00 97.81 108 GLY A C 1
ATOM 831 O O . GLY A 1 108 ? -7.169 15.498 -5.237 1.00 97.81 108 GLY A O 1
ATOM 832 N N . SER A 1 109 ? -6.100 17.160 -4.229 1.00 97.81 109 SER A N 1
ATOM 833 C CA . SER A 1 109 ? -6.014 17.965 -5.461 1.00 97.81 109 SER A CA 1
ATOM 834 C C . SER A 1 109 ? -5.006 17.451 -6.500 1.00 97.81 109 SER A C 1
ATOM 836 O O . SER A 1 109 ? -5.140 17.766 -7.683 1.00 97.81 109 SER A O 1
ATOM 838 N N . VAL A 1 110 ? -4.030 16.637 -6.091 1.00 97.31 110 VAL A N 1
ATOM 839 C CA . VAL A 1 110 ? -2.989 16.064 -6.960 1.00 97.31 110 VAL A CA 1
ATOM 840 C C . VAL A 1 110 ? -2.759 14.596 -6.622 1.00 97.31 110 VAL A C 1
ATOM 842 O O . VAL A 1 110 ? -2.972 14.188 -5.484 1.00 97.31 110 VAL A O 1
ATOM 845 N N . TRP A 1 111 ? -2.322 13.810 -7.606 1.00 98.12 111 TRP A N 1
ATOM 846 C CA . TRP A 1 111 ? -1.796 12.462 -7.386 1.00 98.12 111 TRP A CA 1
ATOM 847 C C . TRP A 1 111 ? -0.273 12.500 -7.416 1.00 98.12 111 TRP A C 1
ATOM 849 O O . TRP A 1 111 ? 0.300 13.099 -8.328 1.00 98.12 111 TRP A O 1
ATOM 859 N N . ASN A 1 112 ? 0.362 11.866 -6.434 1.00 98.06 112 ASN A N 1
ATOM 860 C CA . ASN A 1 112 ? 1.810 11.734 -6.365 1.00 98.06 112 ASN A CA 1
ATOM 861 C C . ASN A 1 112 ? 2.176 10.398 -5.719 1.00 98.06 112 ASN A C 1
ATOM 863 O O . ASN A 1 112 ? 1.969 10.217 -4.523 1.00 98.06 112 ASN A O 1
ATOM 867 N N . TYR A 1 113 ? 2.714 9.463 -6.501 1.00 97.88 113 TYR A N 1
ATOM 868 C CA . TYR A 1 113 ? 3.051 8.140 -5.986 1.00 97.88 113 TYR A CA 1
ATOM 869 C C . TYR A 1 113 ? 4.137 8.228 -4.904 1.00 97.88 113 TYR A C 1
ATOM 871 O O . TYR A 1 113 ? 5.221 8.757 -5.159 1.00 97.88 113 TYR A O 1
ATOM 879 N N . SER A 1 114 ? 3.854 7.688 -3.712 1.00 98.06 114 SER A N 1
ATOM 880 C CA . SER A 1 114 ? 4.747 7.778 -2.555 1.00 98.06 114 SER A CA 1
ATOM 881 C C . SER A 1 114 ? 4.892 6.463 -1.791 1.00 98.06 114 SER A C 1
ATOM 883 O O . SER A 1 114 ? 3.972 5.960 -1.145 1.00 98.06 114 SER A O 1
ATOM 885 N N . THR A 1 115 ? 6.107 5.920 -1.778 1.00 97.38 115 THR A N 1
ATOM 886 C CA . THR A 1 115 ? 6.486 4.815 -0.891 1.00 97.38 115 THR A CA 1
ATOM 887 C C . THR A 1 115 ? 6.421 5.230 0.582 1.00 97.38 115 THR A C 1
ATOM 889 O O . THR A 1 115 ? 6.064 4.404 1.424 1.00 97.38 115 THR A O 1
ATOM 892 N N . GLY A 1 116 ? 6.694 6.500 0.892 1.00 97.44 116 GLY A N 1
ATOM 893 C CA . GLY A 1 116 ? 6.589 7.047 2.243 1.00 97.44 116 GLY A CA 1
ATOM 894 C C . GLY A 1 116 ? 5.158 7.045 2.789 1.00 97.44 116 GLY A C 1
ATOM 895 O O . GLY A 1 116 ? 4.934 6.634 3.926 1.00 97.44 116 GLY A O 1
ATOM 896 N N . GLU A 1 117 ? 4.164 7.397 1.967 1.00 97.69 117 GLU A N 1
ATOM 897 C CA . GLU A 1 117 ? 2.745 7.336 2.361 1.00 97.69 117 GLU A CA 1
ATOM 898 C C . GLU A 1 117 ? 2.293 5.925 2.744 1.00 97.69 117 GLU A C 1
ATOM 900 O O . GLU A 1 117 ? 1.427 5.757 3.601 1.00 97.69 117 GLU A O 1
ATOM 905 N N . THR A 1 118 ? 2.907 4.888 2.172 1.00 97.56 118 THR A N 1
ATOM 906 C CA . THR A 1 118 ? 2.594 3.516 2.587 1.00 97.56 118 THR A CA 1
ATOM 907 C C . THR A 1 118 ? 3.132 3.196 3.984 1.00 97.56 118 THR A C 1
ATOM 909 O O . THR A 1 118 ? 2.516 2.417 4.705 1.00 97.56 118 THR A O 1
ATOM 912 N N . GLN A 1 119 ? 4.232 3.820 4.421 1.00 98.06 119 GLN A N 1
ATOM 913 C CA . GLN A 1 119 ? 4.674 3.686 5.813 1.00 98.06 119 GLN A CA 1
ATOM 914 C C . GLN A 1 119 ? 3.660 4.326 6.770 1.00 98.06 119 GLN A C 1
ATOM 916 O O . GLN A 1 119 ? 3.337 3.748 7.805 1.00 98.06 119 GLN A O 1
ATOM 921 N N . VAL A 1 120 ? 3.099 5.481 6.394 1.00 98.75 120 VAL A N 1
ATOM 922 C CA . VAL A 1 120 ? 2.010 6.130 7.144 1.00 98.75 120 VAL A CA 1
ATOM 923 C C . VAL A 1 120 ? 0.765 5.237 7.180 1.00 98.75 120 VAL A C 1
ATOM 925 O O . VAL A 1 120 ? 0.140 5.100 8.228 1.00 98.75 120 VAL A O 1
ATOM 928 N N . ALA A 1 121 ? 0.438 4.565 6.073 1.00 98.81 121 ALA A N 1
ATOM 929 C CA . ALA A 1 121 ? -0.653 3.594 6.012 1.00 98.81 121 ALA A CA 1
ATOM 930 C C . ALA A 1 121 ? -0.417 2.381 6.934 1.00 98.81 121 ALA A C 1
ATOM 932 O O . ALA A 1 121 ? -1.333 1.962 7.637 1.00 98.81 121 ALA A O 1
ATOM 933 N N . GLY A 1 122 ? 0.809 1.852 6.998 1.00 98.56 122 GLY A N 1
ATOM 934 C CA . GLY A 1 122 ? 1.171 0.794 7.948 1.00 98.56 122 GLY A CA 1
ATOM 935 C C . GLY A 1 122 ? 1.028 1.249 9.403 1.00 98.56 122 GLY A C 1
ATOM 936 O O . GLY A 1 122 ? 0.446 0.541 10.223 1.00 98.56 122 GLY A O 1
ATOM 937 N N . ALA A 1 123 ? 1.464 2.475 9.708 1.00 98.75 123 ALA A N 1
ATOM 938 C CA . ALA A 1 123 ? 1.314 3.062 11.036 1.00 98.75 123 ALA A CA 1
ATOM 939 C C . ALA A 1 123 ? -0.163 3.237 11.410 1.00 98.75 123 ALA A C 1
ATOM 941 O O . ALA A 1 123 ? -0.538 3.005 12.555 1.00 98.75 123 ALA A O 1
ATOM 942 N N . LEU A 1 124 ? -1.008 3.609 10.443 1.00 98.88 124 LEU A N 1
ATOM 943 C CA . LEU A 1 124 ? -2.452 3.715 10.629 1.00 98.88 124 LEU A CA 1
ATOM 944 C C . LEU A 1 124 ? -3.072 2.359 10.998 1.00 98.88 124 LEU A C 1
ATOM 946 O O . LEU A 1 124 ? -3.865 2.302 11.935 1.00 98.88 124 LEU A O 1
ATOM 950 N N . VAL A 1 125 ? -2.684 1.271 10.318 1.00 98.81 125 VAL A N 1
ATOM 951 C CA . VAL A 1 125 ? -3.131 -0.093 10.661 1.00 98.81 125 VAL A CA 1
ATOM 952 C C . VAL A 1 125 ? -2.735 -0.445 12.093 1.00 98.81 125 VAL A C 1
ATOM 954 O O . VAL A 1 125 ? -3.586 -0.873 12.876 1.00 98.81 125 VAL A O 1
ATOM 957 N N . GLN A 1 126 ? -1.470 -0.228 12.460 1.00 98.69 126 GLN A N 1
ATOM 958 C CA . GLN A 1 126 ? -0.987 -0.538 13.805 1.00 98.69 126 GLN A CA 1
ATOM 959 C C . GLN A 1 126 ? -1.699 0.300 14.875 1.00 98.69 126 GLN A C 1
ATOM 961 O O . GLN A 1 126 ? -2.137 -0.243 15.886 1.00 98.69 126 GLN A O 1
ATOM 966 N N . ALA A 1 127 ? -1.866 1.605 14.648 1.00 98.69 127 ALA A N 1
ATOM 967 C CA . ALA A 1 127 ? -2.509 2.505 15.600 1.00 98.69 127 ALA A CA 1
ATOM 968 C C . ALA A 1 127 ? -4.000 2.192 15.794 1.00 98.69 127 ALA A C 1
ATOM 970 O O . ALA A 1 127 ? -4.489 2.227 16.920 1.00 98.69 127 ALA A O 1
ATOM 971 N N . ALA A 1 128 ? -4.719 1.868 14.715 1.00 98.69 128 ALA A N 1
ATOM 972 C CA . ALA A 1 128 ? -6.146 1.567 14.781 1.00 98.69 128 ALA A CA 1
ATOM 973 C C . ALA A 1 128 ? -6.429 0.205 15.429 1.00 98.69 128 ALA A C 1
ATOM 975 O O . ALA A 1 128 ? -7.387 0.061 16.184 1.00 98.69 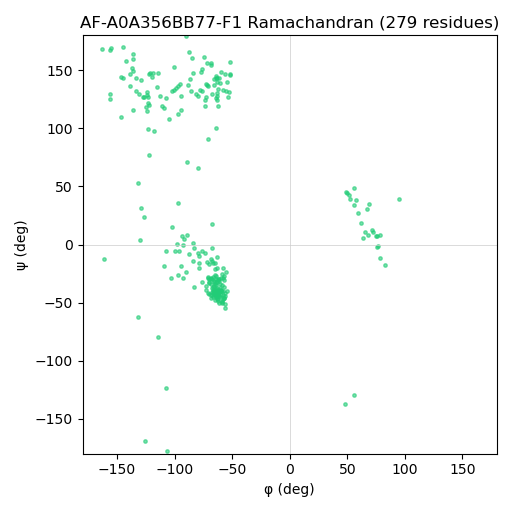128 ALA A O 1
ATOM 976 N N . THR A 1 129 ? -5.604 -0.802 15.137 1.00 98.69 129 THR A N 1
ATOM 977 C CA . THR A 1 129 ? -5.844 -2.182 15.591 1.00 98.69 129 THR A CA 1
ATOM 978 C C . THR A 1 129 ? -5.124 -2.530 16.893 1.00 98.69 129 THR A C 1
ATOM 980 O O . THR A 1 129 ? -5.486 -3.508 17.546 1.00 98.69 129 THR A O 1
ATOM 983 N N . GLY A 1 130 ? -4.100 -1.757 17.270 1.00 98.38 130 GLY A N 1
ATOM 984 C CA . GLY A 1 130 ? -3.217 -2.048 18.399 1.00 98.38 130 GLY A CA 1
ATOM 985 C C . GLY A 1 130 ? -2.258 -3.220 18.158 1.00 98.38 130 GLY A C 1
ATOM 986 O O . GLY A 1 130 ? -1.668 -3.713 19.116 1.00 98.38 130 GLY A O 1
ATOM 987 N N . LYS A 1 131 ? -2.112 -3.692 16.911 1.00 98.38 131 LYS A N 1
ATOM 988 C CA . LYS A 1 131 ? -1.340 -4.895 16.554 1.00 98.38 131 LYS A CA 1
ATOM 989 C C . LYS A 1 131 ? -0.225 -4.576 15.552 1.00 98.38 131 LYS A C 1
ATOM 991 O O . LYS A 1 131 ? -0.427 -3.719 14.692 1.00 98.38 131 LYS A O 1
ATOM 996 N N . PRO A 1 132 ? 0.930 -5.267 15.604 1.00 98.19 132 PRO A N 1
ATOM 997 C CA . PRO A 1 132 ? 1.900 -5.257 14.510 1.00 98.19 132 PRO A CA 1
ATOM 998 C C . PRO A 1 132 ? 1.238 -5.598 13.170 1.00 98.19 132 PRO A C 1
ATOM 1000 O O . PRO A 1 132 ? 0.309 -6.411 13.114 1.00 98.19 132 PRO A O 1
ATOM 1003 N N . VAL A 1 133 ? 1.707 -4.992 12.077 1.00 98.44 133 VAL A N 1
ATOM 1004 C CA . VAL A 1 133 ? 1.052 -5.124 10.765 1.00 98.44 133 VAL A CA 1
ATOM 1005 C C . VAL A 1 133 ? 1.103 -6.575 10.280 1.00 98.44 133 VAL A C 1
ATOM 1007 O O . VAL A 1 133 ? 0.118 -7.080 9.738 1.00 98.44 133 VAL A O 1
ATOM 1010 N N . ALA A 1 134 ? 2.213 -7.277 10.524 1.00 98.31 134 ALA A N 1
ATOM 1011 C CA . ALA A 1 134 ? 2.366 -8.686 10.181 1.00 98.31 134 ALA A CA 1
ATOM 1012 C C . ALA A 1 134 ? 1.445 -9.597 11.012 1.00 98.31 134 ALA A C 1
ATOM 1014 O O . ALA A 1 134 ? 0.879 -10.551 10.474 1.00 98.31 134 ALA A O 1
ATOM 1015 N N . GLU A 1 135 ? 1.243 -9.293 12.298 1.00 98.56 135 GLU A N 1
ATOM 1016 C CA . GLU A 1 135 ? 0.315 -10.044 13.153 1.00 98.56 135 GLU A CA 1
ATOM 1017 C C . GLU A 1 135 ? -1.131 -9.857 12.695 1.00 98.56 135 GLU A C 1
ATOM 1019 O O . GLU A 1 135 ? -1.864 -10.836 12.538 1.00 98.56 135 GLU A O 1
ATOM 1024 N N . TYR A 1 136 ? -1.524 -8.617 12.392 1.00 98.75 136 TYR A N 1
ATOM 1025 C CA . TYR A 1 136 ? -2.860 -8.334 11.878 1.00 98.75 136 TYR A CA 1
ATOM 1026 C C . TYR A 1 136 ? -3.090 -8.982 10.503 1.00 98.75 136 TYR A C 1
ATOM 1028 O O . TYR A 1 136 ? -4.138 -9.590 10.274 1.00 98.75 136 TYR A O 1
ATOM 1036 N N . LEU A 1 137 ? -2.091 -8.964 9.610 1.00 98.62 137 LEU A N 1
ATOM 1037 C CA . LEU A 1 137 ? -2.136 -9.717 8.351 1.00 98.62 137 LEU A CA 1
ATOM 1038 C C . LEU A 1 137 ? -2.359 -11.210 8.588 1.00 98.62 137 LEU A C 1
ATOM 1040 O O . LEU A 1 137 ? -3.189 -11.823 7.908 1.00 98.62 137 LEU A O 1
ATOM 1044 N N . SER A 1 138 ? -1.630 -11.790 9.542 1.00 98.62 138 SER 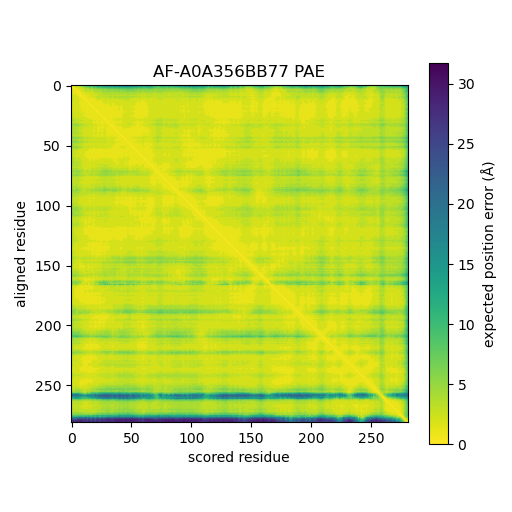A N 1
ATOM 1045 C CA . SER A 1 138 ? -1.741 -13.207 9.868 1.00 98.62 138 SER A CA 1
ATOM 1046 C C . SER A 1 138 ? -3.139 -13.571 10.351 1.00 98.62 138 SER A C 1
ATOM 1048 O O . SER A 1 138 ? -3.785 -14.461 9.794 1.00 98.62 138 SER A O 1
ATOM 1050 N N . GLU A 1 139 ? -3.650 -12.816 11.319 1.00 98.06 139 GLU A N 1
ATOM 1051 C CA . GLU A 1 139 ? -4.954 -13.044 11.929 1.00 98.06 139 GLU A CA 1
ATOM 1052 C C . GLU A 1 139 ? -6.114 -12.890 10.943 1.00 98.06 139 GLU A C 1
ATOM 1054 O O . GLU A 1 139 ? -7.080 -13.664 10.985 1.00 98.06 139 GLU A O 1
ATOM 1059 N N . LYS A 1 140 ? -6.068 -11.869 10.084 1.00 97.56 140 LYS A N 1
ATOM 1060 C CA . LYS A 1 140 ? -7.181 -11.556 9.183 1.00 97.56 140 LYS A CA 1
ATOM 1061 C C . LYS A 1 140 ? -7.163 -12.397 7.918 1.00 97.56 140 LYS A C 1
ATOM 1063 O O . LYS A 1 140 ? -8.232 -12.769 7.442 1.00 97.56 140 LYS A O 1
ATOM 1068 N N . ILE A 1 141 ? -5.976 -12.684 7.384 1.00 97.94 141 ILE A N 1
ATOM 1069 C CA . ILE A 1 141 ? -5.818 -13.234 6.036 1.00 97.94 141 ILE A CA 1
ATOM 1070 C C . ILE A 1 141 ? -4.878 -14.444 6.045 1.00 97.94 141 ILE A C 1
ATOM 1072 O O . ILE A 1 141 ? -5.319 -15.545 5.721 1.00 97.94 141 ILE A O 1
ATOM 1076 N N . TRP A 1 142 ? -3.604 -14.281 6.422 1.00 98.12 142 TRP A N 1
ATOM 1077 C CA . TRP A 1 142 ? -2.553 -15.276 6.141 1.00 98.12 142 TRP A CA 1
ATOM 1078 C C . TRP A 1 142 ? -2.852 -16.657 6.736 1.00 98.12 142 TRP A C 1
ATOM 1080 O O . TRP A 1 142 ? -2.844 -17.657 6.022 1.00 98.12 142 TRP A O 1
ATOM 1090 N N . ALA A 1 143 ? -3.188 -16.716 8.027 1.00 97.62 143 ALA A N 1
ATOM 1091 C CA . ALA A 1 143 ? -3.435 -17.976 8.725 1.00 97.62 143 ALA A CA 1
ATOM 1092 C C . ALA A 1 143 ? -4.757 -18.649 8.312 1.00 97.62 143 ALA A C 1
ATOM 1094 O O . ALA A 1 143 ? -4.973 -19.824 8.601 1.00 97.62 143 ALA A O 1
ATOM 1095 N N . LYS A 1 144 ? -5.658 -17.917 7.641 1.00 96.31 144 LYS A N 1
ATOM 1096 C CA . LYS A 1 144 ? -7.019 -18.372 7.310 1.00 96.31 144 LYS A CA 1
ATOM 1097 C C . LYS A 1 144 ? -7.229 -18.657 5.823 1.00 96.31 144 LYS A C 1
ATOM 1099 O O . LYS A 1 144 ? -8.170 -19.366 5.481 1.00 96.31 144 LYS A O 1
ATOM 1104 N N . LEU A 1 145 ? -6.358 -18.140 4.955 1.00 96.00 145 LEU A N 1
ATOM 1105 C CA . LEU A 1 145 ? -6.444 -18.258 3.494 1.00 96.00 145 LEU A CA 1
ATOM 1106 C C . LEU A 1 145 ? -5.729 -19.510 2.940 1.00 96.00 145 LEU A C 1
ATOM 1108 O O . LEU A 1 145 ? -5.578 -19.673 1.731 1.00 96.00 145 LEU A O 1
ATOM 1112 N N . GLY A 1 146 ? -5.272 -20.408 3.819 1.00 95.56 146 GLY A N 1
ATOM 1113 C CA . GLY A 1 146 ? -4.610 -21.653 3.422 1.00 95.56 146 GLY A CA 1
ATOM 1114 C C . GLY A 1 146 ? -3.236 -21.437 2.788 1.00 95.56 146 GLY A C 1
ATOM 1115 O O . GLY A 1 146 ? -2.880 -22.166 1.859 1.00 95.56 146 GLY A O 1
ATOM 1116 N N . MET A 1 147 ? -2.494 -20.425 3.253 1.00 97.75 147 MET A N 1
ATOM 1117 C CA . MET A 1 147 ? -1.111 -20.172 2.835 1.00 97.75 147 MET A CA 1
ATOM 1118 C C . MET A 1 147 ? -0.231 -21.406 3.076 1.00 97.75 147 MET A C 1
ATOM 1120 O O . MET A 1 147 ? -0.453 -22.170 4.013 1.00 97.75 147 MET A O 1
ATOM 1124 N N . GLN A 1 148 ? 0.754 -21.624 2.205 1.00 96.50 148 GLN A N 1
ATOM 1125 C CA . GLN A 1 148 ? 1.640 -22.793 2.246 1.00 96.50 148 GLN A CA 1
ATOM 1126 C C . GLN A 1 148 ? 2.890 -22.582 3.088 1.00 96.50 148 GLN A C 1
ATOM 1128 O O . GLN A 1 148 ? 3.479 -23.562 3.542 1.00 96.50 148 GLN A O 1
ATOM 1133 N N . ALA A 1 149 ? 3.303 -21.334 3.274 1.00 97.12 149 ALA A N 1
ATOM 1134 C CA . ALA A 1 149 ? 4.429 -20.987 4.116 1.00 97.12 149 ALA A CA 1
ATOM 1135 C C . ALA A 1 149 ? 4.157 -19.692 4.880 1.00 97.12 149 ALA A C 1
ATOM 1137 O O . ALA A 1 149 ? 3.381 -18.832 4.451 1.00 97.12 149 ALA A O 1
ATOM 1138 N N . ASP A 1 150 ? 4.870 -19.517 5.989 1.00 97.88 150 ASP A N 1
ATOM 1139 C CA . ASP A 1 150 ? 4.942 -18.211 6.635 1.00 97.88 150 ASP A CA 1
ATOM 1140 C C . ASP A 1 150 ? 5.569 -17.201 5.670 1.00 97.88 150 ASP A C 1
ATOM 1142 O O . ASP A 1 150 ? 6.502 -17.536 4.929 1.00 97.88 150 ASP A O 1
ATOM 1146 N N . ALA A 1 151 ? 5.086 -15.963 5.702 1.00 97.88 151 ALA A N 1
ATOM 1147 C CA . ALA A 1 151 ? 5.791 -14.826 5.127 1.00 97.88 151 ALA A CA 1
ATOM 1148 C C . ALA A 1 151 ? 6.750 -14.211 6.150 1.00 97.88 151 ALA A C 1
ATOM 1150 O O . ALA A 1 151 ? 6.662 -14.458 7.351 1.00 97.88 151 ALA A O 1
ATOM 1151 N N . SER A 1 152 ? 7.649 -13.363 5.666 1.00 97.81 152 SER A N 1
ATOM 1152 C CA . SER A 1 152 ? 8.375 -12.414 6.505 1.00 97.81 152 SER A CA 1
ATOM 1153 C C . SER A 1 152 ? 8.056 -10.992 6.067 1.00 97.81 152 SER A C 1
ATOM 1155 O O . SER A 1 152 ? 7.832 -10.735 4.884 1.00 97.81 152 SER A O 1
ATOM 1157 N N . TRP A 1 153 ? 8.048 -10.057 7.013 1.00 97.94 153 TRP A N 1
ATOM 1158 C CA . TRP A 1 153 ? 7.922 -8.636 6.716 1.00 97.94 153 TRP A CA 1
ATOM 1159 C C . TRP A 1 153 ? 9.088 -7.889 7.349 1.00 97.94 153 TRP A C 1
ATOM 1161 O O . TRP A 1 153 ? 9.290 -7.927 8.559 1.00 97.94 153 TRP A O 1
ATOM 1171 N N . TRP A 1 154 ? 9.898 -7.253 6.508 1.00 95.75 154 TRP A N 1
ATOM 1172 C CA . TRP A 1 154 ? 11.050 -6.480 6.951 1.00 95.75 154 TRP A CA 1
ATOM 1173 C C . TRP A 1 154 ? 10.616 -5.285 7.812 1.00 95.75 154 TRP A C 1
ATOM 1175 O O . TRP A 1 154 ? 9.770 -4.502 7.383 1.00 95.75 154 TRP A O 1
ATOM 1185 N N . LEU A 1 155 ? 11.209 -5.149 8.999 1.00 97.00 155 LEU A N 1
ATOM 1186 C CA . LEU A 1 155 ? 11.039 -4.013 9.908 1.00 97.00 155 LEU A CA 1
ATOM 1187 C C . LEU A 1 155 ? 11.976 -2.852 9.549 1.00 97.00 155 LEU A C 1
ATOM 1189 O O . LEU A 1 155 ? 13.111 -3.078 9.131 1.00 97.00 155 LEU A O 1
ATOM 1193 N N . GLU A 1 156 ? 11.542 -1.611 9.780 1.00 95.69 156 GLU A N 1
ATOM 1194 C CA . GLU A 1 156 ? 12.408 -0.429 9.632 1.00 95.69 156 GLU A CA 1
ATOM 1195 C C . GLU A 1 156 ? 13.606 -0.438 10.593 1.00 95.69 156 GLU A C 1
ATOM 1197 O O . GLU A 1 156 ? 14.670 0.083 10.264 1.00 95.69 156 GLU A O 1
ATOM 1202 N N . SER A 1 157 ? 13.431 -1.054 11.763 1.00 96.50 157 SER A N 1
ATOM 1203 C CA . SER A 1 157 ? 14.419 -1.178 12.832 1.00 96.50 157 SER A CA 1
ATOM 1204 C C . SER A 1 157 ? 14.016 -2.291 13.808 1.00 96.50 157 SER A C 1
ATOM 1206 O O . SER A 1 157 ? 12.857 -2.723 13.802 1.00 96.50 157 SER A O 1
ATOM 1208 N N . PRO A 1 158 ? 14.902 -2.724 14.724 1.00 95.44 158 PRO A N 1
ATOM 1209 C CA . PRO A 1 158 ? 14.484 -3.486 15.898 1.00 95.44 158 PRO A CA 1
ATOM 1210 C C . PRO A 1 158 ? 13.392 -2.728 16.667 1.00 95.44 158 PRO A C 1
ATOM 1212 O O . PRO A 1 158 ? 13.559 -1.548 16.970 1.00 95.44 158 PRO A O 1
ATOM 1215 N N . GLY A 1 159 ? 12.257 -3.381 16.934 1.00 93.44 159 GLY A N 1
ATOM 1216 C CA . GLY A 1 159 ? 11.096 -2.757 17.587 1.00 93.44 159 GLY A CA 1
ATOM 1217 C C . GLY A 1 159 ? 10.374 -1.682 16.760 1.00 93.44 159 GLY A C 1
ATOM 1218 O O . GLY A 1 159 ? 9.516 -0.989 17.299 1.00 93.44 159 GLY A O 1
ATOM 1219 N N . GLY A 1 160 ? 10.735 -1.516 15.484 1.00 95.56 160 GLY A N 1
ATOM 1220 C CA . GLY A 1 160 ? 10.096 -0.580 14.563 1.00 95.56 160 GLY A CA 1
ATOM 1221 C C . GLY A 1 160 ? 8.927 -1.192 13.795 1.00 95.56 160 GLY A C 1
ATOM 1222 O O . GLY A 1 160 ? 8.607 -2.371 13.942 1.00 95.56 160 GLY A O 1
ATOM 1223 N N . LEU A 1 161 ? 8.306 -0.373 12.950 1.00 97.38 161 LEU A N 1
ATOM 1224 C CA . LEU A 1 161 ? 7.190 -0.770 12.096 1.00 97.38 161 LEU A CA 1
ATOM 1225 C C . LEU A 1 161 ? 7.669 -1.585 10.882 1.00 97.38 161 LEU A C 1
ATOM 1227 O O . LEU A 1 161 ? 8.747 -1.339 10.333 1.00 97.38 161 LEU A O 1
ATOM 1231 N N . GLU A 1 162 ? 6.844 -2.513 10.403 1.00 98.12 162 GLU A N 1
ATOM 1232 C CA . GLU A 1 162 ? 7.024 -3.157 9.103 1.00 98.12 162 GLU A CA 1
ATOM 1233 C C . GLU A 1 162 ? 7.141 -2.122 7.966 1.00 98.12 162 GLU A C 1
ATOM 1235 O O . GLU A 1 162 ? 6.415 -1.129 7.918 1.00 98.12 162 GLU A O 1
ATOM 1240 N N . ILE A 1 163 ? 8.031 -2.352 6.994 1.00 96.69 163 ILE A N 1
ATOM 1241 C CA . ILE A 1 163 ? 8.147 -1.502 5.804 1.00 96.69 163 ILE A CA 1
ATOM 1242 C C . ILE A 1 163 ? 6.933 -1.729 4.904 1.00 96.69 163 ILE A C 1
ATOM 1244 O O . ILE A 1 163 ? 6.950 -2.598 4.021 1.00 96.69 163 ILE A O 1
ATOM 1248 N N . GLY A 1 164 ? 5.883 -0.931 5.109 1.00 90.56 164 GLY A N 1
ATOM 1249 C CA . GLY A 1 164 ? 4.591 -1.075 4.428 1.00 90.56 164 GLY A CA 1
ATOM 1250 C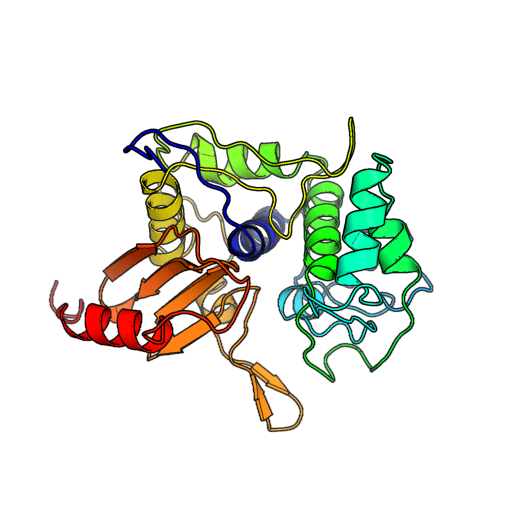 C . GLY A 1 164 ? 4.712 -1.025 2.903 1.00 90.56 164 GLY A C 1
ATOM 1251 O O . GLY A 1 164 ? 3.972 -1.685 2.179 1.00 90.56 164 GLY A O 1
ATOM 1252 N N . GLY A 1 165 ? 5.704 -0.286 2.398 1.00 89.69 165 GLY A N 1
ATOM 1253 C CA . GLY A 1 165 ? 5.903 -0.058 0.971 1.00 89.69 165 GLY A CA 1
ATOM 1254 C C . GLY A 1 165 ? 6.672 -1.128 0.191 1.00 89.69 165 GLY A C 1
ATOM 1255 O O . GLY A 1 165 ? 6.657 -1.039 -1.039 1.00 89.69 165 GLY A O 1
ATOM 1256 N N . SER A 1 166 ? 7.369 -2.069 0.848 1.00 92.38 166 SER A N 1
ATOM 1257 C CA . SER A 1 166 ? 8.204 -3.071 0.149 1.00 92.38 166 SER A CA 1
ATOM 1258 C C . SER A 1 166 ? 8.600 -4.342 0.909 1.00 92.38 166 SER A C 1
ATOM 1260 O O . SER A 1 166 ? 9.163 -5.254 0.304 1.00 92.38 166 SER A O 1
ATOM 1262 N N . GLY A 1 167 ? 8.397 -4.396 2.227 1.00 92.50 167 GLY A N 1
ATOM 1263 C CA . GLY A 1 167 ? 9.105 -5.336 3.101 1.00 92.50 167 GLY A CA 1
ATOM 1264 C C . GLY A 1 167 ? 8.598 -6.779 3.107 1.00 92.50 167 GLY A C 1
ATOM 12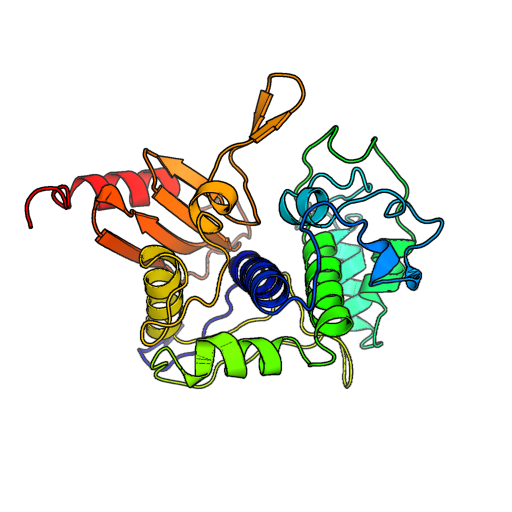65 O O . GLY A 1 167 ? 9.260 -7.631 3.696 1.00 92.50 167 GLY A O 1
ATOM 1266 N N . LEU A 1 168 ? 7.450 -7.070 2.490 1.00 98.19 168 LEU A N 1
ATOM 1267 C CA . LEU A 1 168 ? 6.839 -8.398 2.541 1.00 98.19 168 LEU A CA 1
ATOM 1268 C C . LEU A 1 168 ? 7.577 -9.376 1.619 1.00 98.19 168 LEU A C 1
ATOM 1270 O O . LEU A 1 168 ? 7.794 -9.064 0.448 1.00 98.19 168 LEU A O 1
ATOM 1274 N N . SER A 1 169 ? 7.902 -10.567 2.111 1.00 98.25 169 SER A N 1
ATOM 1275 C CA . SER A 1 169 ? 8.446 -11.672 1.320 1.00 98.25 169 SER A CA 1
ATOM 1276 C C . SER A 1 169 ? 7.628 -12.942 1.521 1.00 98.25 169 SER A C 1
ATOM 1278 O O . SER A 1 169 ? 7.426 -13.383 2.652 1.00 98.25 169 SER A O 1
ATOM 1280 N N . ALA A 1 170 ? 7.183 -13.546 0.423 1.00 98.44 170 ALA A N 1
ATOM 1281 C CA . ALA A 1 170 ? 6.352 -14.749 0.430 1.00 98.44 170 ALA A CA 1
ATOM 1282 C C . ALA A 1 170 ? 6.677 -15.665 -0.755 1.00 98.44 170 ALA A C 1
ATOM 1284 O O . ALA A 1 170 ? 7.418 -15.285 -1.665 1.00 98.44 170 ALA A O 1
ATOM 1285 N N . THR A 1 171 ? 6.138 -16.885 -0.745 1.00 98.44 171 THR A N 1
ATOM 1286 C CA . THR A 1 171 ? 6.260 -17.791 -1.894 1.00 98.44 171 THR A CA 1
ATOM 1287 C C . THR A 1 171 ? 5.395 -17.303 -3.057 1.00 98.44 171 THR A C 1
ATOM 1289 O O . THR A 1 171 ? 4.385 -16.623 -2.862 1.00 98.44 171 THR A O 1
ATOM 1292 N N . MET A 1 172 ? 5.742 -17.694 -4.288 1.00 97.62 172 MET A N 1
ATOM 1293 C CA . MET A 1 172 ? 4.937 -17.363 -5.475 1.00 97.62 172 MET A CA 1
ATOM 1294 C C . MET A 1 172 ? 3.476 -17.808 -5.331 1.00 97.62 172 MET A C 1
ATOM 1296 O O . MET A 1 172 ? 2.562 -17.081 -5.717 1.00 97.62 172 MET A O 1
ATOM 1300 N N . ARG A 1 173 ? 3.244 -18.994 -4.754 1.00 98.19 173 ARG A N 1
ATOM 1301 C CA . ARG A 1 173 ? 1.887 -19.522 -4.571 1.00 98.19 173 ARG A CA 1
ATOM 1302 C C . ARG A 1 173 ? 1.101 -18.747 -3.521 1.00 98.19 173 ARG A C 1
ATOM 1304 O O . ARG A 1 173 ? -0.100 -18.583 -3.697 1.00 98.19 173 ARG A O 1
ATOM 1311 N N . ASP A 1 174 ? 1.753 -18.235 -2.482 1.00 98.69 174 ASP A N 1
ATOM 1312 C CA . ASP A 1 174 ? 1.078 -17.442 -1.449 1.00 98.69 174 ASP A CA 1
ATOM 1313 C C . ASP A 1 174 ? 0.755 -16.020 -1.923 1.00 98.69 174 ASP A C 1
ATOM 1315 O O . ASP A 1 174 ? -0.323 -15.511 -1.620 1.00 98.69 174 ASP A O 1
ATOM 1319 N N . TYR A 1 175 ? 1.581 -15.425 -2.794 1.00 98.69 175 TYR A N 1
ATOM 1320 C CA . TYR A 1 175 ? 1.148 -14.254 -3.572 1.00 98.69 175 TYR A CA 1
ATOM 1321 C C . TYR A 1 175 ? -0.062 -14.575 -4.462 1.00 98.69 175 TYR A C 1
ATOM 1323 O O . TYR A 1 175 ? -0.974 -13.759 -4.580 1.00 98.69 175 TYR A O 1
ATOM 1331 N N . GLY A 1 176 ? -0.109 -15.778 -5.043 1.00 98.56 176 GLY A N 1
ATOM 1332 C CA . GLY A 1 176 ? -1.249 -16.244 -5.836 1.00 98.56 176 GLY A CA 1
ATOM 1333 C C . GLY A 1 176 ? -2.523 -16.375 -5.007 1.00 98.56 176 GLY A C 1
ATOM 1334 O O . GLY A 1 176 ? -3.583 -15.933 -5.437 1.00 98.56 176 GLY A O 1
ATOM 1335 N N . ARG A 1 177 ? -2.423 -16.904 -3.784 1.00 98.62 177 ARG A N 1
ATOM 1336 C CA . ARG A 1 177 ? -3.542 -16.962 -2.833 1.00 98.62 177 ARG A CA 1
ATOM 1337 C C . ARG A 1 177 ? -4.016 -15.580 -2.425 1.00 98.62 177 ARG A C 1
ATOM 1339 O O . ARG A 1 177 ? -5.220 -15.356 -2.410 1.00 98.62 177 ARG A O 1
ATOM 1346 N N . PHE A 1 178 ? -3.102 -14.648 -2.159 1.00 98.75 178 PHE A N 1
ATOM 1347 C CA . PHE A 1 178 ? -3.477 -13.253 -1.938 1.00 98.75 178 PHE A CA 1
ATOM 1348 C C . PHE A 1 178 ? -4.238 -12.682 -3.147 1.00 98.75 178 PHE A C 1
ATOM 1350 O O . PHE A 1 178 ? -5.296 -12.089 -2.970 1.00 98.75 178 PHE A O 1
ATOM 1357 N N . GLY A 1 179 ? -3.780 -12.949 -4.375 1.00 98.69 179 GLY A N 1
ATOM 1358 C CA . GLY A 1 179 ? -4.517 -12.595 -5.592 1.00 98.69 179 GLY A CA 1
ATOM 1359 C C . GLY A 1 179 ? -5.905 -13.244 -5.683 1.00 98.69 179 GLY A C 1
ATOM 1360 O O . GLY A 1 179 ? -6.854 -12.573 -6.067 1.00 98.69 179 GLY A O 1
ATOM 1361 N N . LEU A 1 180 ? -6.064 -14.508 -5.272 1.00 98.31 180 LEU A N 1
ATOM 1362 C CA . LEU A 1 180 ? -7.372 -15.180 -5.212 1.00 98.31 180 LEU A CA 1
ATOM 1363 C C . LEU A 1 180 ? -8.294 -14.565 -4.153 1.00 98.31 180 LEU A C 1
ATOM 1365 O O . LEU A 1 180 ? -9.492 -14.440 -4.378 1.00 98.31 180 LEU A O 1
ATOM 1369 N N . PHE A 1 181 ? -7.749 -14.141 -3.015 1.00 98.62 181 PHE A N 1
ATOM 1370 C CA . PHE A 1 181 ? -8.506 -13.389 -2.018 1.00 98.62 181 PHE A CA 1
ATOM 1371 C C . PHE A 1 181 ? -9.031 -12.066 -2.586 1.00 98.62 181 PHE A C 1
ATOM 1373 O O . PHE A 1 181 ? -10.188 -11.721 -2.348 1.00 98.62 181 PHE A O 1
ATOM 1380 N N . LEU A 1 182 ? -8.221 -11.361 -3.382 1.00 98.62 182 LEU A N 1
ATOM 1381 C CA . LEU A 1 182 ? -8.679 -10.173 -4.102 1.00 98.62 182 LEU A CA 1
ATOM 1382 C C . LEU A 1 182 ? -9.725 -10.535 -5.177 1.00 98.62 182 LEU A C 1
ATOM 1384 O O . LEU A 1 182 ? -10.769 -9.901 -5.280 1.00 98.62 182 LEU A O 1
ATOM 1388 N N . LEU A 1 183 ? -9.511 -11.605 -5.944 1.00 98.06 183 LEU A N 1
ATOM 1389 C CA . LEU A 1 183 ? -10.476 -12.069 -6.946 1.00 98.06 183 LEU A CA 1
ATOM 1390 C C . LEU A 1 183 ? -11.856 -12.375 -6.335 1.00 98.06 183 LEU A C 1
ATOM 1392 O O . LEU A 1 183 ? -12.883 -12.105 -6.956 1.00 98.06 183 LEU A O 1
ATOM 1396 N N . HIS A 1 184 ? -11.881 -12.914 -5.115 1.00 96.62 184 HIS A N 1
ATOM 1397 C CA . HIS A 1 184 ? -13.092 -13.313 -4.396 1.00 96.62 184 HIS A CA 1
ATOM 1398 C C . HIS A 1 184 ? -13.599 -12.252 -3.403 1.00 96.62 184 HIS A C 1
ATOM 1400 O O . HIS A 1 184 ? -14.118 -12.591 -2.338 1.00 96.62 184 HIS A O 1
ATOM 1406 N N . ASP A 1 185 ? -13.463 -10.968 -3.752 1.00 96.31 185 ASP A N 1
ATOM 1407 C CA . ASP A 1 185 ? -14.040 -9.825 -3.021 1.00 96.31 185 ASP A CA 1
ATOM 1408 C C . ASP A 1 185 ? -13.642 -9.753 -1.531 1.00 96.31 185 ASP A C 1
ATOM 1410 O O . ASP A 1 185 ? -14.415 -9.344 -0.662 1.00 96.31 185 ASP A O 1
ATOM 1414 N N . GLY A 1 186 ? -12.419 -10.181 -1.207 1.00 97.38 186 GLY A N 1
ATOM 1415 C CA . GLY A 1 186 ? -11.887 -10.099 0.149 1.00 97.38 186 GLY A CA 1
ATOM 1416 C C . GLY A 1 186 ? -12.592 -11.010 1.159 1.00 97.38 186 GLY A C 1
ATOM 1417 O O . GLY A 1 186 ? -12.703 -10.660 2.338 1.00 97.38 186 GLY A O 1
ATOM 1418 N N . ILE A 1 187 ? -13.107 -12.157 0.712 1.00 97.12 187 ILE A N 1
ATOM 1419 C CA . ILE A 1 187 ? -13.780 -13.150 1.557 1.00 97.12 187 ILE A CA 1
ATOM 1420 C C . ILE A 1 187 ? -12.811 -14.284 1.911 1.00 97.12 187 ILE A C 1
ATOM 1422 O O . ILE A 1 187 ? -12.121 -14.831 1.054 1.00 97.12 187 ILE A O 1
ATOM 1426 N N . VAL A 1 188 ? -12.794 -14.678 3.186 1.00 93.75 188 VAL A N 1
ATOM 1427 C C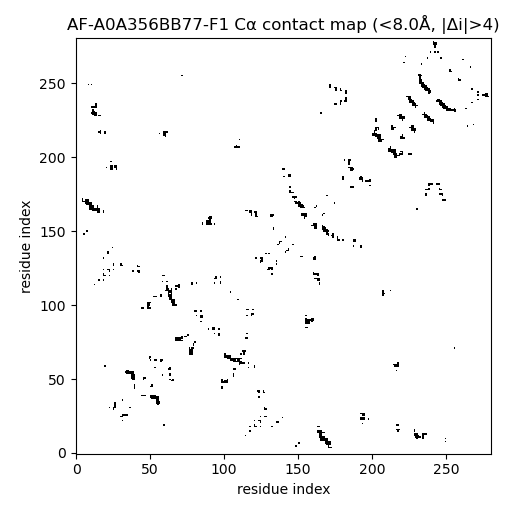A . VAL A 1 188 ? -12.037 -15.829 3.698 1.00 93.75 188 VAL A CA 1
ATOM 1428 C C . VAL A 1 188 ? -12.989 -16.725 4.478 1.00 93.75 188 VAL A C 1
ATOM 1430 O O . VAL A 1 188 ? -13.670 -16.253 5.380 1.00 93.75 188 VAL A O 1
ATOM 1433 N N . ASN A 1 189 ? -13.056 -18.020 4.153 1.00 91.00 189 ASN A N 1
ATOM 1434 C CA . ASN A 1 189 ? -13.939 -18.987 4.828 1.00 91.00 189 ASN A CA 1
ATOM 1435 C C . ASN A 1 189 ? -15.398 -18.503 4.951 1.00 91.00 189 ASN A C 1
ATOM 1437 O O . ASN A 1 189 ? -16.007 -18.612 6.011 1.00 91.00 189 ASN A O 1
ATOM 1441 N N . GLN A 1 190 ? -15.945 -17.939 3.865 1.00 93.00 190 GLN A N 1
ATOM 1442 C CA . GLN A 1 190 ? -17.296 -17.348 3.796 1.00 93.00 190 GLN A CA 1
ATOM 1443 C C . GLN A 1 190 ? -17.508 -16.117 4.700 1.00 93.00 190 GLN A C 1
ATOM 1445 O O . GLN A 1 190 ? -18.614 -15.587 4.774 1.00 93.00 190 GLN A O 1
ATOM 1450 N N . GLN A 1 191 ? -16.457 -15.623 5.356 1.00 95.50 191 GLN A N 1
ATOM 1451 C CA . GLN A 1 191 ? -16.480 -14.405 6.154 1.00 95.50 191 GLN A CA 1
ATOM 1452 C C . GLN A 1 191 ? -15.840 -13.259 5.384 1.00 95.50 191 GLN A C 1
ATOM 1454 O O . GLN A 1 191 ? -14.748 -13.372 4.825 1.00 95.50 191 GLN A O 1
ATOM 1459 N N . ARG A 1 192 ? -16.534 -12.127 5.369 1.00 96.94 192 ARG A N 1
ATOM 1460 C CA . ARG A 1 192 ? -16.060 -10.910 4.729 1.00 96.94 192 ARG A CA 1
ATOM 1461 C C . ARG A 1 192 ? -14.951 -10.277 5.573 1.00 96.94 192 ARG A C 1
ATOM 1463 O O . ARG A 1 192 ? -15.191 -9.902 6.717 1.00 96.94 192 ARG A O 1
ATOM 1470 N N . VAL A 1 193 ? -13.754 -10.157 4.999 1.00 98.50 193 VAL A N 1
ATOM 1471 C CA . VAL A 1 193 ? -12.618 -9.456 5.619 1.00 98.50 193 VAL A CA 1
ATOM 1472 C C . VAL A 1 193 ? -12.576 -7.995 5.185 1.00 98.50 193 VAL A C 1
ATOM 1474 O O . VAL A 1 193 ? -12.130 -7.165 5.962 1.00 98.50 193 VAL A O 1
ATOM 1477 N N . LEU A 1 194 ? -13.063 -7.662 3.987 1.00 98.56 194 LEU A N 1
ATOM 1478 C CA . LEU A 1 194 ? -13.087 -6.290 3.461 1.00 98.56 194 LEU A CA 1
ATOM 1479 C C . LEU A 1 194 ? -14.518 -5.776 3.292 1.00 98.56 194 LEU A C 1
ATOM 1481 O O . LEU A 1 194 ? -15.375 -6.570 2.907 1.00 98.56 194 LEU A O 1
ATOM 1485 N N . PRO A 1 195 ? -14.788 -4.469 3.464 1.00 98.25 195 PRO A N 1
ATOM 1486 C CA . PRO A 1 195 ? -16.112 -3.902 3.228 1.00 98.25 195 PRO A CA 1
ATOM 1487 C C . PRO A 1 195 ? -16.659 -4.279 1.851 1.00 98.25 195 PRO A C 1
ATOM 1489 O O . PRO A 1 195 ? -15.911 -4.414 0.883 1.00 98.25 195 PRO A O 1
ATOM 1492 N N . GLN A 1 196 ? -17.975 -4.451 1.743 1.00 96.38 196 GLN A N 1
ATOM 1493 C CA . GLN A 1 196 ? -18.599 -4.723 0.449 1.00 96.38 196 GLN A CA 1
ATOM 1494 C C . GLN A 1 196 ? -18.284 -3.592 -0.544 1.00 96.38 196 GLN A C 1
ATOM 1496 O O . GLN A 1 196 ? -18.399 -2.416 -0.200 1.00 96.38 196 GLN A O 1
ATOM 1501 N N . GLY A 1 197 ? -17.874 -3.950 -1.765 1.00 96.06 197 GLY A N 1
ATOM 1502 C CA . GLY A 1 197 ? -17.469 -2.985 -2.795 1.00 96.06 197 GLY A CA 1
ATOM 1503 C C . GLY A 1 197 ? -16.087 -2.361 -2.565 1.00 96.06 197 GLY A C 1
ATOM 1504 O O . GLY A 1 197 ? -15.698 -1.451 -3.300 1.00 96.06 197 GLY A O 1
ATOM 1505 N N . TRP A 1 198 ? -15.324 -2.832 -1.568 1.00 98.38 198 TRP A N 1
ATOM 1506 C CA . TRP A 1 198 ? -13.968 -2.343 -1.316 1.00 98.38 198 TRP A CA 1
ATOM 1507 C C . TRP A 1 198 ? -13.077 -2.517 -2.539 1.00 98.38 198 TRP A C 1
ATOM 1509 O O . TRP A 1 198 ? -12.393 -1.567 -2.911 1.00 98.38 198 TRP A O 1
ATOM 1519 N N . LEU A 1 199 ? -13.087 -3.695 -3.174 1.00 98.06 199 LEU A N 1
ATOM 1520 C CA . LEU A 1 199 ? -12.202 -3.949 -4.307 1.00 98.06 199 LEU A CA 1
ATOM 1521 C C . LEU A 1 199 ? -12.622 -3.209 -5.565 1.00 98.06 199 LEU A C 1
ATOM 1523 O O . LEU A 1 199 ? -11.741 -2.671 -6.220 1.00 98.06 199 LEU A O 1
ATOM 1527 N N . ASP A 1 200 ? -13.921 -3.043 -5.821 1.00 96.88 200 ASP A N 1
ATOM 1528 C CA . ASP A 1 200 ? -14.393 -2.184 -6.911 1.00 96.88 200 ASP A CA 1
ATOM 1529 C C . ASP A 1 200 ? -13.847 -0.757 -6.766 1.00 96.88 200 ASP A C 1
ATOM 1531 O O . ASP A 1 200 ? -13.349 -0.169 -7.726 1.00 96.88 200 ASP A O 1
ATOM 1535 N N . ALA A 1 201 ? -13.877 -0.197 -5.552 1.00 97.31 201 ALA A N 1
ATOM 1536 C CA . ALA A 1 201 ? -13.305 1.119 -5.283 1.00 97.31 201 ALA A CA 1
ATOM 1537 C C . ALA A 1 201 ? -11.766 1.109 -5.330 1.00 97.31 201 ALA A C 1
ATOM 1539 O O . ALA A 1 201 ? -11.156 2.027 -5.887 1.00 97.31 201 ALA A O 1
ATOM 1540 N N . ALA A 1 202 ? -11.136 0.073 -4.770 1.00 98.19 202 ALA A N 1
ATOM 1541 C CA . ALA A 1 202 ? -9.688 -0.066 -4.696 1.00 98.19 202 ALA A CA 1
ATOM 1542 C C . ALA A 1 202 ? -9.045 -0.225 -6.074 1.00 98.19 202 ALA A C 1
ATOM 1544 O O . ALA A 1 202 ? -7.930 0.248 -6.265 1.00 98.19 202 ALA A O 1
ATOM 1545 N N . SER A 1 203 ? -9.741 -0.844 -7.025 1.00 97.81 203 SER A N 1
ATOM 1546 C CA . SER A 1 203 ? -9.282 -1.077 -8.392 1.00 97.81 203 SER A CA 1
ATOM 1547 C C . SER A 1 203 ? -9.882 -0.108 -9.412 1.00 97.81 203 SER A C 1
ATOM 1549 O O . SER A 1 203 ? -9.812 -0.364 -10.612 1.00 97.81 203 SER A O 1
ATOM 1551 N N . SER A 1 204 ? -10.486 0.999 -8.970 1.00 97.12 204 SER A N 1
ATOM 1552 C CA . SER A 1 204 ? -11.068 2.002 -9.865 1.00 97.12 204 SER A CA 1
ATOM 1553 C C . SER A 1 204 ? -10.128 3.172 -10.124 1.00 97.12 204 SER A C 1
ATOM 1555 O O . SER A 1 204 ? -9.549 3.759 -9.205 1.00 97.12 204 SER A O 1
ATOM 1557 N N . ALA A 1 205 ? -10.058 3.578 -11.391 1.00 96.56 205 ALA A N 1
ATOM 1558 C CA . ALA A 1 205 ? -9.370 4.792 -11.800 1.00 96.56 205 ALA A CA 1
ATOM 1559 C C . ALA A 1 205 ? -10.029 6.037 -11.197 1.00 96.56 205 ALA A C 1
ATOM 1561 O O . ALA A 1 205 ? -11.254 6.139 -11.111 1.00 96.56 205 A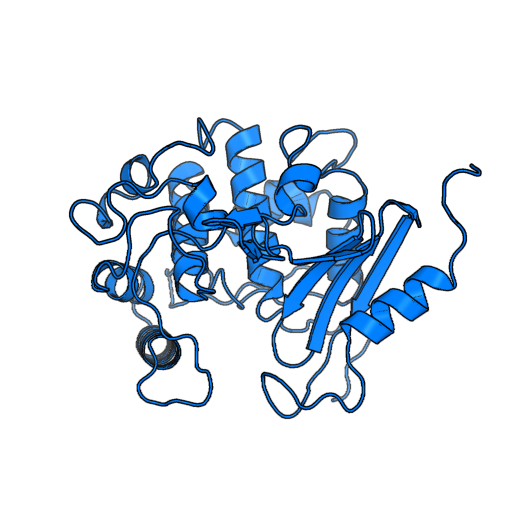LA A O 1
ATOM 1562 N N . GLN A 1 206 ? -9.213 7.022 -10.840 1.00 95.38 206 GLN A N 1
ATOM 1563 C CA . GLN A 1 206 ? -9.677 8.268 -10.240 1.00 95.38 206 GLN A CA 1
ATOM 1564 C C . GLN A 1 206 ? -9.726 9.387 -11.280 1.00 95.38 206 GLN A C 1
ATOM 1566 O O . GLN A 1 206 ? -8.966 9.403 -12.251 1.00 95.38 206 GLN A O 1
ATOM 1571 N N . ARG A 1 207 ? -10.616 10.360 -11.063 1.00 95.69 207 ARG A N 1
ATOM 1572 C CA . ARG A 1 207 ? -10.624 11.629 -11.801 1.00 95.69 207 ARG A CA 1
ATOM 1573 C C . ARG A 1 207 ? -10.171 12.751 -10.880 1.00 95.69 207 ARG A C 1
ATOM 1575 O O . ARG A 1 207 ? -10.835 13.051 -9.893 1.00 95.69 207 ARG A O 1
ATOM 1582 N N . ILE A 1 208 ? -9.055 13.381 -11.224 1.00 94.75 208 ILE A N 1
ATOM 1583 C CA . ILE A 1 208 ? -8.457 14.475 -10.458 1.00 94.75 208 ILE A CA 1
ATOM 1584 C C . ILE A 1 208 ? -8.321 15.664 -11.397 1.00 94.75 208 ILE A C 1
ATOM 1586 O O . ILE A 1 208 ? -7.604 15.589 -12.393 1.00 94.75 208 ILE A O 1
ATOM 1590 N N . ASN A 1 209 ? -9.056 16.744 -11.119 1.00 92.50 209 ASN A N 1
ATOM 1591 C CA . ASN A 1 209 ? -9.087 17.951 -11.955 1.00 92.50 209 ASN A CA 1
ATOM 1592 C C . ASN A 1 209 ? -9.301 17.632 -13.449 1.00 92.50 209 ASN A C 1
ATOM 1594 O O . ASN A 1 209 ? -8.587 18.115 -14.324 1.00 92.50 209 ASN A O 1
ATOM 1598 N N . GLY A 1 210 ? -10.250 16.735 -13.734 1.00 92.06 210 GLY A N 1
ATOM 1599 C CA . GLY A 1 210 ? -10.585 16.293 -15.091 1.00 92.06 210 GLY A CA 1
ATOM 1600 C C . GLY A 1 210 ? -9.630 15.263 -15.709 1.00 92.06 210 GLY A C 1
ATOM 1601 O O . GLY A 1 210 ? -9.994 14.644 -16.708 1.00 92.06 210 GLY A O 1
ATOM 1602 N N . LYS A 1 211 ? -8.458 15.012 -15.113 1.00 94.69 211 LYS A N 1
ATOM 1603 C CA . LYS A 1 211 ? -7.491 14.014 -15.592 1.00 94.69 211 LYS A CA 1
ATOM 1604 C C . LYS A 1 211 ? -7.773 12.644 -14.987 1.00 94.69 211 LYS A C 1
ATOM 1606 O O . LYS A 1 211 ? -8.057 12.533 -13.794 1.00 94.69 211 LYS A O 1
ATOM 1611 N N . LYS A 1 212 ? -7.691 11.603 -15.818 1.00 96.25 212 LYS A N 1
ATOM 1612 C CA . LYS A 1 212 ? -7.771 10.210 -15.370 1.00 96.25 212 LYS A CA 1
ATOM 1613 C C . LYS A 1 212 ? -6.427 9.799 -14.768 1.00 96.25 212 LYS A C 1
ATOM 1615 O O . LYS A 1 212 ? -5.390 10.048 -15.375 1.00 96.25 212 LYS A O 1
ATOM 1620 N N . VAL A 1 213 ? -6.469 9.169 -13.602 1.00 96.94 213 VAL A N 1
ATOM 1621 C CA . VAL A 1 213 ? -5.323 8.548 -12.937 1.00 96.94 213 VAL A CA 1
ATOM 1622 C C . VAL A 1 213 ? -5.653 7.076 -12.731 1.00 96.94 213 VAL A C 1
ATOM 1624 O O . VAL A 1 213 ? -6.634 6.750 -12.062 1.00 96.94 213 VAL A O 1
ATOM 1627 N N . GLU A 1 214 ? -4.846 6.193 -13.314 1.00 96.50 214 GLU A N 1
ATOM 1628 C CA . GLU A 1 214 ? -4.991 4.738 -13.185 1.00 96.50 214 GLU A CA 1
ATOM 1629 C C . GLU A 1 214 ? -4.395 4.271 -11.850 1.00 96.50 214 GLU A C 1
ATOM 1631 O O . GLU A 1 214 ? -3.380 3.584 -11.804 1.00 96.50 214 GLU A O 1
ATOM 1636 N N . TYR A 1 215 ? -5.007 4.689 -10.742 1.00 97.81 215 TYR A N 1
ATOM 1637 C CA . TYR A 1 215 ? -4.587 4.303 -9.399 1.00 97.81 215 TYR A CA 1
ATOM 1638 C C . TYR A 1 215 ? -5.757 4.414 -8.425 1.00 97.81 215 TYR A C 1
ATOM 1640 O O . TYR A 1 215 ? -6.362 5.481 -8.337 1.00 97.81 215 TYR A O 1
ATOM 1648 N N . GLY A 1 216 ? -6.077 3.340 -7.705 1.00 97.69 216 GLY A N 1
ATOM 1649 C CA . GLY A 1 216 ? -7.136 3.322 -6.693 1.00 97.69 216 GLY A CA 1
ATOM 1650 C C . GLY A 1 216 ? -6.569 3.265 -5.274 1.00 97.69 216 GLY A C 1
ATOM 1651 O O . GLY A 1 216 ? -5.792 4.131 -4.887 1.00 97.69 216 GLY A O 1
ATOM 1652 N N . TYR A 1 217 ? -6.942 2.261 -4.479 1.00 98.25 217 TYR A N 1
ATOM 1653 C CA . TYR A 1 217 ? -6.413 2.063 -3.120 1.00 98.25 217 TYR A CA 1
ATOM 1654 C C . TYR A 1 217 ? -5.162 1.194 -3.156 1.00 98.25 217 TYR A C 1
ATOM 1656 O O . TYR A 1 217 ? -5.168 0.030 -2.761 1.00 98.25 217 TYR A O 1
ATOM 1664 N N . MET A 1 218 ? -4.083 1.777 -3.673 1.00 98.25 218 MET A N 1
ATOM 1665 C CA . MET A 1 218 ? -2.808 1.094 -3.893 1.00 98.25 218 MET A CA 1
ATOM 1666 C C . MET A 1 218 ? -2.882 -0.126 -4.822 1.00 98.25 218 MET A C 1
ATOM 1668 O O . MET A 1 218 ? -2.061 -1.036 -4.725 1.00 98.25 218 MET A O 1
ATOM 1672 N N . LEU A 1 219 ? -3.851 -0.127 -5.737 1.00 98.56 219 LEU A N 1
ATOM 1673 C CA . LEU A 1 219 ? -3.947 -1.037 -6.875 1.00 98.56 219 LEU A CA 1
ATOM 1674 C C . LEU A 1 219 ? -3.972 -0.218 -8.166 1.00 98.56 219 LEU A C 1
ATOM 1676 O O . LEU A 1 219 ? -4.513 0.892 -8.200 1.00 98.56 219 LEU A O 1
ATOM 1680 N N . TRP A 1 220 ? -3.409 -0.795 -9.220 1.00 98.25 220 TRP A N 1
ATOM 1681 C CA . TRP A 1 220 ? -3.355 -0.232 -10.562 1.00 98.25 220 TRP A CA 1
ATOM 1682 C C . TRP A 1 220 ? -4.493 -0.831 -11.393 1.00 98.25 220 TRP A C 1
ATOM 1684 O O . TRP A 1 220 ? -4.468 -2.032 -11.652 1.00 98.25 220 TRP A O 1
ATOM 1694 N N . PRO A 1 221 ? -5.517 -0.060 -11.793 1.00 97.75 221 PRO A N 1
ATOM 1695 C CA . PRO A 1 221 ? -6.501 -0.487 -12.783 1.00 97.75 221 PRO A CA 1
ATOM 1696 C C . PRO A 1 221 ? -5.832 -0.662 -14.152 1.00 97.75 221 PRO A C 1
ATOM 1698 O O . PRO A 1 221 ? -5.043 0.190 -14.562 1.00 97.75 221 PRO A O 1
ATOM 1701 N N . LEU A 1 222 ? -6.161 -1.734 -14.881 1.00 95.38 222 LEU A N 1
ATOM 1702 C CA . LEU A 1 222 ? -5.601 -1.995 -16.214 1.00 95.38 222 LEU A CA 1
ATOM 1703 C C . LEU A 1 222 ? -6.668 -1.926 -17.317 1.00 95.38 222 LEU A C 1
ATOM 1705 O O . LEU A 1 222 ? -6.739 -0.957 -18.074 1.00 95.38 222 LEU A O 1
ATOM 1709 N N . HIS A 1 223 ? -7.458 -2.984 -17.487 1.00 92.75 223 HIS A N 1
ATOM 1710 C CA . HIS A 1 223 ? -8.456 -3.091 -18.558 1.00 92.75 223 HIS A CA 1
ATOM 1711 C C . HIS A 1 223 ? -9.697 -3.840 -18.090 1.00 92.75 223 HIS A C 1
ATOM 1713 O O . HIS A 1 223 ? -9.578 -4.799 -17.336 1.00 92.75 223 HIS A O 1
ATOM 1719 N N . GLY A 1 224 ? -10.882 -3.430 -18.548 1.00 92.38 224 GLY A N 1
ATOM 1720 C CA . GLY A 1 224 ? -12.128 -3.987 -18.011 1.00 92.38 224 GLY A CA 1
ATOM 1721 C C . GLY A 1 224 ? -12.170 -3.808 -16.492 1.00 92.38 224 GLY A C 1
ATOM 1722 O O . GLY A 1 224 ? -11.898 -2.707 -16.007 1.00 92.38 224 GLY A O 1
ATOM 1723 N N . ARG A 1 225 ? -12.446 -4.892 -15.757 1.00 95.00 225 ARG A N 1
ATOM 1724 C CA . ARG A 1 225 ? -12.342 -4.927 -14.288 1.00 95.00 225 ARG A CA 1
ATOM 1725 C C . ARG A 1 225 ? -10.996 -5.437 -13.763 1.00 95.00 225 ARG A C 1
ATOM 1727 O O . ARG A 1 225 ? -10.871 -5.654 -12.562 1.00 95.00 225 ARG A O 1
ATOM 1734 N N . SER A 1 226 ? -10.002 -5.649 -14.626 1.00 97.75 226 SER A N 1
ATOM 1735 C CA . SER A 1 226 ? -8.687 -6.137 -14.203 1.00 97.75 226 SER A CA 1
ATOM 1736 C C . SER A 1 226 ? -7.830 -5.058 -13.545 1.00 97.75 226 SER A C 1
ATOM 1738 O O . SER A 1 226 ? -7.921 -3.865 -13.861 1.00 97.75 226 SER A O 1
ATOM 1740 N N . TYR A 1 227 ? -6.960 -5.500 -12.646 1.00 98.50 227 TYR A N 1
ATOM 1741 C CA . TYR A 1 227 ? -6.051 -4.648 -11.894 1.00 98.50 227 TYR A CA 1
ATOM 1742 C C . TYR A 1 227 ? -4.814 -5.418 -11.433 1.00 98.50 227 TYR A C 1
ATOM 1744 O O . TYR A 1 227 ? -4.760 -6.647 -11.504 1.00 98.50 227 TYR A O 1
ATOM 1752 N N . ALA A 1 228 ? -3.810 -4.697 -10.941 1.00 98.38 228 ALA A N 1
ATOM 1753 C CA . ALA A 1 228 ? -2.597 -5.287 -10.402 1.00 98.38 228 ALA A CA 1
ATOM 1754 C C . ALA A 1 228 ? -2.116 -4.598 -9.121 1.00 98.38 228 ALA A C 1
ATOM 1756 O O . ALA A 1 228 ? -2.226 -3.383 -8.946 1.00 98.38 228 ALA A O 1
ATOM 1757 N N . ALA A 1 229 ? -1.525 -5.395 -8.236 1.00 98.50 229 ALA A N 1
ATOM 1758 C CA . ALA A 1 229 ? -0.503 -4.925 -7.315 1.00 98.50 229 ALA A CA 1
ATOM 1759 C C . ALA A 1 229 ? 0.849 -4.998 -8.034 1.00 98.50 229 ALA A C 1
ATOM 1761 O O . ALA A 1 229 ? 1.169 -6.035 -8.620 1.00 98.50 229 ALA A O 1
ATOM 1762 N N . GLU A 1 230 ? 1.643 -3.928 -7.980 1.00 96.94 230 GLU A N 1
ATOM 1763 C CA . GLU A 1 230 ? 2.865 -3.805 -8.786 1.00 96.94 230 GLU A CA 1
ATOM 1764 C C . GLU A 1 230 ? 4.066 -3.417 -7.935 1.00 96.94 230 GLU A C 1
ATOM 1766 O O . GLU A 1 230 ? 3.969 -2.599 -7.021 1.00 96.94 230 GLU A O 1
ATOM 1771 N N . GLY A 1 231 ? 5.217 -4.001 -8.253 1.00 96.62 231 GLY A N 1
ATOM 1772 C CA . GLY A 1 231 ? 6.492 -3.759 -7.605 1.00 96.62 231 GLY A CA 1
ATOM 1773 C C . GLY A 1 231 ? 7.615 -3.551 -8.610 1.00 96.62 231 GLY A C 1
ATOM 1774 O O . GLY A 1 231 ? 7.691 -4.226 -9.637 1.00 96.62 231 GLY A O 1
ATOM 1775 N N . ILE A 1 232 ? 8.537 -2.645 -8.268 1.00 94.94 232 ILE A N 1
ATOM 1776 C CA . ILE A 1 232 ? 9.778 -2.448 -9.024 1.00 94.94 232 ILE A CA 1
ATOM 1777 C C . ILE A 1 232 ? 10.530 -3.768 -9.227 1.00 94.94 232 ILE A C 1
ATOM 1779 O O . ILE A 1 232 ? 10.371 -4.736 -8.479 1.00 94.94 232 ILE A O 1
ATOM 1783 N N . PHE A 1 233 ? 11.376 -3.799 -10.251 1.00 94.31 233 PHE A N 1
ATOM 1784 C CA . PHE A 1 233 ? 12.092 -4.998 -10.693 1.00 94.31 233 PHE A CA 1
ATOM 1785 C C . PHE A 1 233 ? 11.204 -6.122 -11.258 1.00 94.31 233 PHE A C 1
ATOM 1787 O O . PHE A 1 233 ? 11.726 -7.212 -11.501 1.00 94.31 233 PHE A O 1
ATOM 1794 N N . GLY A 1 234 ? 9.914 -5.852 -11.503 1.00 94.44 234 GLY A N 1
ATOM 1795 C CA . GLY A 1 234 ? 8.985 -6.722 -12.231 1.00 94.44 234 GLY A CA 1
ATOM 1796 C C . GLY A 1 234 ? 8.132 -7.644 -11.354 1.00 94.44 234 GLY A C 1
ATOM 1797 O O . GLY A 1 234 ? 7.953 -8.811 -11.714 1.00 94.44 234 GLY A O 1
ATOM 1798 N N . GLN A 1 235 ? 7.649 -7.156 -10.205 1.00 96.62 235 GLN A N 1
ATOM 1799 C CA . GLN A 1 235 ? 6.753 -7.928 -9.334 1.00 96.62 235 GLN A CA 1
ATOM 1800 C C . GLN A 1 235 ? 5.302 -7.585 -9.659 1.00 96.62 235 GLN A C 1
ATOM 1802 O O . GLN A 1 235 ? 4.943 -6.411 -9.634 1.00 96.62 235 GLN A O 1
ATOM 1807 N N . TYR A 1 236 ? 4.469 -8.590 -9.911 1.00 97.75 236 TYR A N 1
ATOM 1808 C CA . TYR A 1 236 ? 3.050 -8.395 -10.199 1.00 97.75 236 TYR A CA 1
ATOM 1809 C C . TYR A 1 236 ? 2.201 -9.446 -9.492 1.00 97.75 236 TYR A C 1
ATOM 1811 O O . TYR A 1 236 ? 2.508 -10.639 -9.541 1.00 97.75 236 TYR A O 1
ATOM 1819 N N . VAL A 1 237 ? 1.097 -8.997 -8.899 1.00 98.75 237 VAL A N 1
ATOM 1820 C CA . VAL A 1 237 ? -0.082 -9.826 -8.623 1.00 98.75 237 VAL A CA 1
ATOM 1821 C C . VAL A 1 237 ? -1.224 -9.207 -9.413 1.00 98.75 237 VAL A C 1
ATOM 1823 O O . VAL A 1 237 ? -1.797 -8.201 -9.002 1.00 98.75 237 VAL A O 1
ATOM 1826 N N . PHE A 1 238 ? -1.491 -9.774 -10.583 1.00 98.69 238 PHE A N 1
ATOM 1827 C CA . PHE A 1 238 ? -2.539 -9.342 -11.499 1.00 98.69 238 PHE A CA 1
ATOM 1828 C C . PHE A 1 238 ? -3.802 -10.169 -11.276 1.00 98.69 238 PHE A C 1
ATOM 1830 O O . PHE A 1 238 ? -3.727 -11.390 -11.118 1.00 98.69 238 PHE A O 1
ATOM 1837 N N . VAL A 1 239 ? -4.949 -9.500 -11.290 1.00 98.75 239 VAL A N 1
ATOM 1838 C CA . VAL A 1 239 ? -6.266 -10.098 -11.090 1.00 98.75 239 VAL A CA 1
ATOM 1839 C C . VAL A 1 239 ? -7.190 -9.624 -12.202 1.00 98.75 239 VAL A C 1
ATOM 1841 O O . VAL A 1 239 ? -7.311 -8.425 -12.447 1.00 98.75 239 VAL A O 1
ATOM 1844 N N . ASP A 1 240 ? -7.867 -10.567 -12.850 1.00 98.12 240 ASP A N 1
ATOM 1845 C CA . ASP A 1 240 ? -8.917 -10.299 -13.824 1.00 98.12 240 ASP A CA 1
ATOM 1846 C C . ASP A 1 240 ? -10.218 -11.003 -13.403 1.00 98.12 240 ASP A C 1
ATOM 1848 O O . ASP A 1 240 ? -10.381 -12.212 -13.622 1.00 98.12 240 ASP A O 1
ATOM 1852 N N . PRO A 1 241 ? -11.154 -10.260 -12.783 1.00 96.56 241 PRO A N 1
ATOM 1853 C CA . PRO A 1 241 ? -12.450 -10.792 -12.384 1.00 96.56 241 PRO A CA 1
ATOM 1854 C C . PRO A 1 241 ? -13.310 -11.293 -13.545 1.00 96.56 241 PRO A C 1
ATOM 1856 O O . PRO A 1 241 ? -14.072 -12.242 -13.353 1.00 96.56 241 PRO A O 1
ATOM 1859 N N . ASP A 1 242 ? -13.190 -10.698 -14.735 1.00 94.69 242 ASP A N 1
ATOM 1860 C CA . ASP A 1 242 ? -13.983 -11.078 -15.910 1.00 94.69 242 ASP A CA 1
ATOM 1861 C C . ASP A 1 242 ? -13.558 -12.461 -16.428 1.00 94.69 242 ASP A C 1
ATOM 1863 O O . ASP A 1 242 ? -14.390 -13.240 -16.905 1.00 94.69 242 ASP A O 1
ATOM 1867 N N . LYS A 1 243 ? -12.284 -12.815 -16.229 1.00 96.25 243 LYS A N 1
ATOM 1868 C CA . LYS A 1 243 ? -11.696 -14.110 -16.608 1.00 96.25 243 LYS A CA 1
ATOM 1869 C C . LYS A 1 243 ? -11.559 -15.121 -15.468 1.00 96.25 243 LYS A C 1
ATOM 1871 O O . LYS A 1 243 ? -11.146 -16.249 -15.723 1.00 96.25 243 LYS A O 1
ATOM 1876 N N . GLN A 1 244 ? -11.866 -14.739 -14.225 1.00 96.19 244 GLN A N 1
ATOM 1877 C CA . GLN A 1 244 ? -11.537 -15.529 -13.024 1.00 96.19 244 GLN A CA 1
ATOM 1878 C C . GLN A 1 244 ? -10.050 -15.927 -12.983 1.00 96.19 244 GLN A C 1
ATOM 1880 O O . GLN A 1 244 ? -9.690 -17.066 -12.681 1.00 96.19 244 GLN A O 1
ATOM 1885 N N . LEU A 1 245 ? -9.180 -14.976 -13.330 1.00 97.62 245 LEU A N 1
ATOM 1886 C CA . LEU A 1 245 ? -7.756 -15.208 -13.543 1.00 97.62 245 LEU A CA 1
ATOM 1887 C C . LEU A 1 245 ? -6.918 -14.448 -12.514 1.00 97.62 245 LEU A C 1
ATOM 1889 O O . LEU A 1 245 ? -7.130 -13.262 -12.268 1.00 97.62 245 LEU A O 1
ATOM 1893 N N . VAL A 1 246 ? -5.911 -15.130 -11.971 1.00 98.50 246 VAL A N 1
ATOM 1894 C CA . VAL A 1 246 ? -4.830 -14.526 -11.186 1.00 98.50 246 VAL A CA 1
ATOM 1895 C C . VAL A 1 246 ? -3.502 -14.900 -11.827 1.00 98.50 246 VAL A C 1
ATOM 1897 O O . VAL A 1 246 ? -3.254 -16.072 -12.110 1.00 98.50 246 VAL A O 1
ATOM 1900 N N . VAL A 1 247 ? -2.635 -13.911 -12.030 1.00 98.44 247 VAL A N 1
ATOM 1901 C CA . VAL A 1 247 ? -1.278 -14.104 -12.551 1.00 98.44 247 VAL A CA 1
ATOM 1902 C C . VAL A 1 247 ? -0.285 -13.499 -11.572 1.00 98.44 247 VAL A C 1
ATOM 1904 O O . VAL A 1 247 ? -0.403 -12.336 -11.191 1.00 98.44 247 VAL A O 1
ATOM 1907 N N . VAL A 1 248 ? 0.716 -14.286 -11.182 1.00 98.44 248 VAL A N 1
ATOM 1908 C CA . VAL A 1 248 ? 1.820 -13.823 -10.337 1.00 98.44 248 VAL A CA 1
ATOM 1909 C C . VAL A 1 248 ? 3.104 -13.837 -11.144 1.00 98.44 248 VAL A C 1
ATOM 1911 O O . VAL A 1 248 ? 3.468 -14.859 -11.723 1.00 98.44 248 VAL A O 1
ATOM 1914 N N . MET A 1 249 ? 3.811 -12.713 -11.143 1.00 96.44 249 MET A N 1
ATOM 1915 C CA . MET A 1 249 ? 5.146 -12.593 -11.719 1.00 96.44 249 MET A CA 1
ATOM 1916 C C . MET A 1 249 ? 6.102 -12.109 -10.638 1.00 96.44 249 MET A C 1
ATOM 1918 O O . MET A 1 249 ? 5.848 -11.097 -9.991 1.00 96.44 249 MET A O 1
ATOM 1922 N N . LEU A 1 250 ? 7.201 -12.835 -10.451 1.00 95.12 250 LEU A N 1
ATOM 1923 C CA . LEU A 1 250 ? 8.281 -12.469 -9.542 1.00 95.12 250 LEU A CA 1
ATOM 1924 C C . LEU A 1 250 ? 9.569 -12.407 -10.352 1.00 95.12 250 LEU A C 1
ATOM 1926 O O . LEU A 1 250 ? 9.947 -13.387 -10.996 1.00 95.12 250 LEU A O 1
ATOM 1930 N N . SER A 1 251 ? 10.219 -11.251 -10.337 1.00 93.56 251 SER A N 1
ATOM 1931 C CA . SER A 1 251 ? 11.311 -10.936 -11.255 1.00 93.56 251 SER A CA 1
ATOM 1932 C C . SER A 1 251 ? 12.478 -10.263 -10.539 1.00 93.56 251 SER A C 1
ATOM 1934 O O . SER A 1 251 ? 12.356 -9.752 -9.427 1.00 93.56 251 SER A O 1
ATOM 1936 N N . ALA A 1 252 ? 13.630 -10.239 -11.205 1.00 92.56 252 ALA A N 1
ATOM 1937 C CA . ALA A 1 252 ? 14.844 -9.572 -10.741 1.00 92.56 252 ALA A CA 1
ATOM 1938 C C . ALA A 1 252 ? 15.433 -8.704 -11.860 1.00 92.56 252 ALA A C 1
ATOM 1940 O O . ALA A 1 252 ? 16.583 -8.883 -12.266 1.00 92.56 252 ALA A O 1
ATOM 1941 N N . GLN A 1 253 ? 14.621 -7.814 -12.439 1.00 91.69 253 GLN A N 1
ATOM 1942 C CA . GLN A 1 253 ? 15.107 -6.935 -13.503 1.00 91.69 253 GLN A CA 1
ATOM 1943 C C . GLN A 1 253 ? 16.269 -6.066 -13.001 1.00 91.69 253 GLN A C 1
ATOM 1945 O O . GLN A 1 253 ? 16.327 -5.669 -11.844 1.00 91.69 253 GLN A O 1
ATOM 1950 N N . ALA A 1 254 ? 17.208 -5.729 -13.885 1.00 88.88 254 ALA A N 1
ATOM 1951 C CA . ALA A 1 254 ? 18.432 -5.025 -13.493 1.00 88.88 254 ALA A CA 1
ATOM 1952 C C . ALA A 1 254 ? 18.233 -3.534 -13.138 1.00 88.88 254 ALA A C 1
ATOM 1954 O O . ALA A 1 254 ? 19.185 -2.864 -12.736 1.00 88.88 254 ALA A O 1
ATOM 1955 N N . LYS A 1 255 ? 17.038 -2.975 -13.359 1.00 88.12 255 LYS A N 1
ATOM 1956 C CA . LYS A 1 255 ? 16.677 -1.590 -13.027 1.00 88.12 255 LYS A CA 1
ATOM 1957 C C . LYS A 1 255 ? 15.285 -1.572 -12.393 1.00 88.12 255 LYS A C 1
ATOM 1959 O O . LYS A 1 255 ? 14.478 -2.432 -12.736 1.00 88.12 255 LYS A O 1
ATOM 1964 N N . PRO A 1 256 ? 15.008 -0.614 -11.492 1.00 86.62 256 PRO A N 1
ATOM 1965 C CA . PRO A 1 256 ? 13.731 -0.567 -10.787 1.00 86.62 256 PRO A CA 1
ATOM 1966 C C . PRO A 1 256 ? 12.548 -0.330 -11.734 1.00 86.62 256 PRO A C 1
ATOM 1968 O O . PRO A 1 256 ? 11.489 -0.906 -11.511 1.00 86.62 256 PRO A O 1
ATOM 1971 N N . LEU A 1 257 ? 12.748 0.462 -12.797 1.00 84.38 257 LEU A N 1
ATOM 1972 C CA . LEU A 1 257 ? 11.742 0.814 -13.805 1.00 84.38 257 LEU A CA 1
ATOM 1973 C C . LEU A 1 257 ? 12.330 0.728 -15.230 1.00 84.38 257 LEU A C 1
ATOM 1975 O O . LEU A 1 257 ? 13.547 0.837 -15.409 1.00 84.38 257 LEU A O 1
ATOM 1979 N N . ASN A 1 258 ? 11.450 0.607 -16.234 1.00 71.06 258 ASN A N 1
ATOM 1980 C CA . ASN A 1 258 ? 11.695 0.888 -17.661 1.00 71.06 258 ASN A CA 1
ATOM 1981 C C . ASN A 1 258 ? 12.841 0.110 -18.343 1.00 71.06 258 ASN A C 1
ATOM 1983 O O . ASN A 1 258 ? 13.558 0.668 -19.175 1.00 71.06 258 ASN A O 1
ATOM 1987 N N . ARG A 1 259 ? 13.039 -1.176 -18.017 1.00 67.81 259 ARG A N 1
ATOM 1988 C CA . ARG A 1 259 ? 14.032 -2.027 -18.712 1.00 67.81 259 ARG A CA 1
ATOM 1989 C C . ARG A 1 259 ? 13.497 -3.376 -19.192 1.00 67.81 259 ARG A C 1
ATOM 1991 O O . ARG A 1 259 ? 14.273 -4.177 -19.715 1.00 67.81 259 ARG A O 1
ATOM 1998 N N . ALA A 1 260 ? 12.207 -3.646 -19.025 1.00 68.38 260 ALA A N 1
ATOM 1999 C CA . ALA A 1 260 ? 11.617 -4.830 -19.620 1.00 68.38 260 ALA A CA 1
ATOM 2000 C C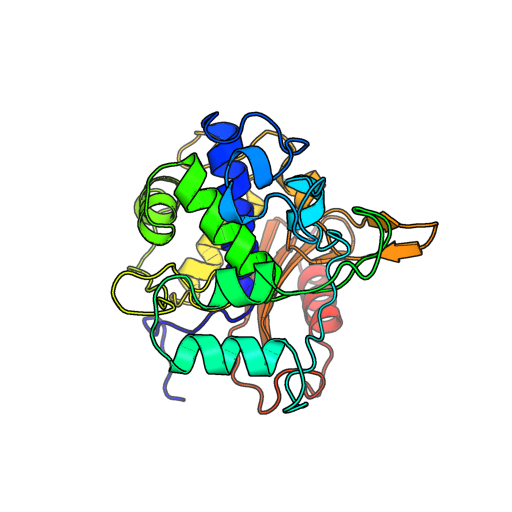 . ALA A 1 260 ? 11.614 -4.669 -21.155 1.00 68.38 260 ALA A C 1
ATOM 2002 O O . ALA A 1 260 ? 11.181 -3.631 -21.655 1.00 68.38 260 ALA A O 1
ATOM 2003 N N . PRO A 1 261 ? 12.108 -5.657 -21.925 1.00 69.38 261 PRO A N 1
ATOM 2004 C CA . PRO A 1 261 ? 12.039 -5.618 -23.389 1.00 69.38 261 PRO A CA 1
ATOM 2005 C C . PRO A 1 261 ? 10.592 -5.663 -23.904 1.00 69.38 261 PRO A C 1
ATOM 2007 O O . PRO A 1 261 ? 10.337 -5.349 -25.064 1.00 69.38 261 PRO A O 1
ATOM 2010 N N . LEU A 1 262 ? 9.653 -6.053 -23.042 1.00 77.75 262 LEU A N 1
ATOM 2011 C CA . LEU A 1 262 ? 8.231 -6.095 -23.306 1.00 77.75 262 LEU A CA 1
ATOM 2012 C C . LEU A 1 262 ? 7.491 -5.461 -22.126 1.00 77.75 262 LEU A C 1
ATOM 2014 O O . LEU A 1 262 ? 7.773 -5.788 -20.978 1.00 77.75 262 LEU A O 1
ATOM 2018 N N . ASP A 1 263 ? 6.563 -4.562 -22.439 1.00 87.81 263 ASP A N 1
ATOM 2019 C CA . ASP A 1 263 ? 5.686 -3.894 -21.477 1.00 87.81 263 ASP A CA 1
ATOM 2020 C C . ASP A 1 263 ? 4.803 -4.925 -20.755 1.00 87.81 263 ASP A C 1
ATOM 2022 O O . ASP A 1 263 ? 4.034 -5.660 -21.387 1.00 87.81 263 ASP A O 1
ATOM 2026 N N . GLU A 1 264 ? 4.932 -5.011 -19.433 1.00 91.12 264 GLU A N 1
ATOM 2027 C CA . GLU A 1 264 ? 4.260 -6.036 -18.640 1.00 91.12 264 GLU A CA 1
ATOM 2028 C C . GLU A 1 264 ? 2.737 -5.862 -18.619 1.00 91.12 264 GLU A C 1
ATOM 2030 O O . GLU A 1 264 ? 2.013 -6.856 -18.588 1.00 91.12 264 GLU A O 1
ATOM 2035 N N . HIS A 1 265 ? 2.214 -4.636 -18.726 1.00 92.56 265 HIS A N 1
ATOM 2036 C CA . HIS A 1 265 ? 0.767 -4.412 -18.829 1.00 92.56 265 HIS A CA 1
ATOM 2037 C C . HIS A 1 265 ? 0.216 -4.968 -20.145 1.00 92.56 265 HIS A C 1
ATOM 2039 O O . HIS A 1 265 ? -0.858 -5.576 -20.167 1.00 92.56 265 HIS A O 1
ATOM 2045 N N . ARG A 1 266 ? 0.957 -4.818 -21.251 1.00 92.81 266 ARG A N 1
ATOM 2046 C CA . ARG A 1 266 ? 0.616 -5.438 -22.542 1.00 92.81 266 ARG A CA 1
ATOM 2047 C C . ARG A 1 266 ? 0.707 -6.956 -22.477 1.00 92.81 266 ARG A C 1
ATOM 2049 O O . ARG A 1 266 ? -0.182 -7.614 -23.015 1.00 92.81 266 ARG A O 1
ATOM 2056 N N . PHE A 1 267 ? 1.730 -7.505 -21.816 1.00 93.56 267 PHE A N 1
ATOM 2057 C CA . PHE A 1 267 ? 1.834 -8.947 -21.577 1.00 93.56 267 PHE A CA 1
ATOM 2058 C C . PHE A 1 267 ? 0.604 -9.480 -20.846 1.00 93.56 267 PHE A C 1
ATOM 2060 O O . PHE A 1 267 ? -0.055 -10.392 -21.339 1.00 93.56 267 PHE A O 1
ATOM 2067 N N . LEU A 1 268 ? 0.275 -8.884 -19.697 1.00 95.25 268 LEU A N 1
ATOM 2068 C CA . LEU A 1 268 ? -0.834 -9.308 -18.846 1.00 95.25 268 LEU A CA 1
ATOM 2069 C C . LEU A 1 268 ? -2.174 -9.194 -19.575 1.00 95.25 268 LEU A C 1
ATOM 2071 O O . LEU A 1 268 ? -2.992 -10.106 -19.495 1.00 95.25 268 LEU A O 1
ATOM 2075 N N . ARG A 1 269 ? -2.376 -8.129 -20.362 1.00 95.19 269 ARG A N 1
ATOM 2076 C CA . ARG A 1 269 ? -3.561 -7.988 -21.219 1.00 95.19 269 ARG A CA 1
ATOM 2077 C C . ARG A 1 269 ? -3.647 -9.086 -22.278 1.00 95.19 269 ARG A C 1
ATOM 2079 O O . ARG A 1 269 ? -4.714 -9.660 -22.466 1.00 95.19 269 ARG A O 1
ATOM 2086 N N . ALA A 1 270 ? -2.550 -9.374 -22.977 1.00 95.06 270 ALA A N 1
ATOM 2087 C CA . ALA A 1 270 ? -2.529 -10.418 -23.999 1.00 95.06 270 ALA A CA 1
ATOM 2088 C C . ALA A 1 270 ? -2.764 -11.810 -23.392 1.00 95.06 270 ALA A C 1
ATOM 2090 O O . ALA A 1 270 ? -3.519 -12.603 -23.949 1.00 95.06 270 ALA A O 1
ATOM 2091 N N . LEU A 1 271 ? -2.165 -12.081 -22.228 1.00 94.62 271 LEU A N 1
ATOM 2092 C CA . LEU A 1 271 ? -2.375 -13.313 -21.476 1.00 94.62 271 LEU A CA 1
ATOM 2093 C C . LEU A 1 271 ? -3.829 -13.438 -21.004 1.00 94.62 271 LEU A C 1
ATOM 2095 O O . LEU A 1 271 ? -4.421 -14.495 -21.187 1.00 94.62 271 LEU A O 1
ATOM 2099 N N . SER A 1 272 ? -4.422 -12.374 -20.454 1.00 96.06 272 SER A N 1
ATOM 2100 C CA . SER A 1 272 ? -5.833 -12.371 -20.043 1.00 96.06 272 SER A CA 1
ATOM 2101 C C . SER A 1 272 ? -6.772 -12.653 -21.224 1.00 96.06 272 SER A C 1
ATOM 2103 O O . SER A 1 272 ? -7.662 -13.498 -21.130 1.00 96.06 272 SER A O 1
ATOM 2105 N N . ALA A 1 273 ? -6.521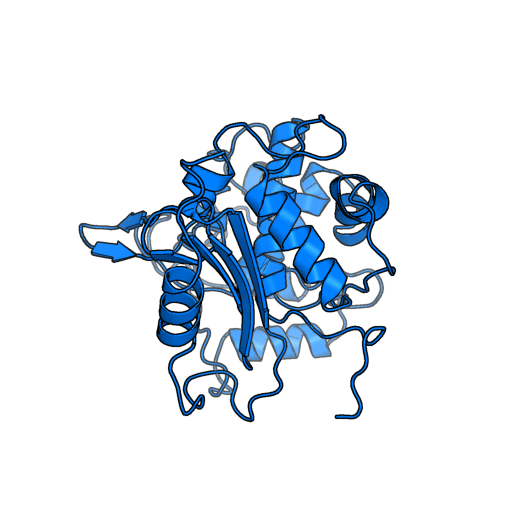 -12.032 -22.381 1.00 95.00 273 ALA A N 1
ATOM 2106 C CA . ALA A 1 273 ? -7.325 -12.223 -23.588 1.00 95.00 273 ALA A CA 1
ATOM 2107 C C . ALA A 1 273 ? -7.300 -13.662 -24.143 1.00 95.00 273 ALA A C 1
ATOM 2109 O O . ALA A 1 273 ? -8.206 -14.034 -24.886 1.00 95.00 273 ALA A O 1
ATOM 2110 N N . TYR A 1 274 ? -6.292 -14.469 -23.790 1.00 94.44 274 TYR A N 1
ATOM 2111 C CA . TYR A 1 274 ? -6.232 -15.887 -24.157 1.00 94.44 274 TYR A CA 1
ATOM 2112 C C . TYR A 1 274 ? -7.257 -16.742 -23.391 1.00 94.44 274 TYR A C 1
ATOM 2114 O O . TYR A 1 274 ? -7.705 -17.769 -23.902 1.00 94.44 274 TYR A O 1
ATOM 2122 N N . PHE A 1 275 ? -7.649 -16.333 -22.180 1.00 92.25 275 PHE A N 1
ATOM 2123 C CA . PHE A 1 275 ? -8.634 -17.058 -21.379 1.00 92.25 275 PHE A CA 1
ATOM 2124 C C . PHE A 1 275 ? -10.072 -16.632 -21.740 1.00 92.25 275 PHE A C 1
ATOM 2126 O O . PHE A 1 275 ? -10.330 -15.455 -22.021 1.00 92.25 275 PHE A O 1
ATOM 2133 N N . PRO A 1 276 ? -11.040 -17.569 -21.750 1.00 87.69 276 PRO A N 1
ATOM 2134 C CA . PRO A 1 276 ? -12.439 -17.255 -22.036 1.00 87.69 276 PRO A CA 1
ATOM 2135 C C . PRO A 1 276 ? -13.076 -16.423 -20.913 1.00 87.69 276 PRO A C 1
ATOM 2137 O O . PRO A 1 276 ? -12.629 -16.472 -19.768 1.00 87.69 276 PRO A O 1
ATOM 2140 N N . ASP A 1 277 ? -14.134 -15.675 -21.236 1.00 86.38 277 ASP A N 1
ATOM 2141 C CA . ASP A 1 277 ? -14.933 -14.979 -20.221 1.00 86.38 277 ASP A CA 1
ATOM 2142 C C . ASP A 1 277 ? -15.615 -15.978 -19.281 1.00 86.38 277 ASP A C 1
ATOM 2144 O O . ASP A 1 277 ? -16.072 -17.049 -19.688 1.00 86.38 277 ASP A O 1
ATOM 2148 N N . SER A 1 278 ? -15.701 -15.604 -18.007 1.00 77.25 278 SER A N 1
ATOM 2149 C CA . SER A 1 278 ? -16.310 -16.430 -16.963 1.00 77.25 278 SER A CA 1
ATOM 2150 C C . SER A 1 278 ? -17.843 -16.442 -16.987 1.00 77.25 278 SER A C 1
ATOM 2152 O O . SER A 1 278 ? -18.443 -17.245 -16.279 1.00 77.25 278 SER A O 1
ATOM 2154 N N . SER A 1 279 ? -18.492 -15.648 -17.851 1.00 59.06 279 SER A N 1
ATOM 2155 C CA . SER A 1 279 ? -19.958 -15.567 -18.018 1.00 59.06 279 SER A CA 1
ATOM 2156 C C . SER A 1 279 ? -20.619 -16.830 -18.611 1.00 59.06 279 SER A C 1
ATOM 2158 O O . SER A 1 279 ? -21.768 -16.789 -19.053 1.00 59.06 279 SER A O 1
ATOM 2160 N N . HIS A 1 280 ? -19.928 -17.974 -18.579 1.00 41.94 280 HIS A N 1
ATOM 2161 C CA . HIS A 1 280 ? -20.400 -19.274 -19.060 1.00 41.94 280 HIS A CA 1
ATOM 2162 C C . HIS A 1 280 ? -20.298 -20.416 -18.030 1.00 41.94 280 HIS A C 1
ATOM 2164 O O . HIS A 1 280 ? -20.252 -21.581 -18.436 1.00 41.94 280 HIS A O 1
ATOM 2170 N N . LYS A 1 281 ? -20.281 -20.137 -16.718 1.00 38.28 281 LYS A N 1
ATOM 2171 C CA . LYS A 1 281 ? -20.433 -21.175 -15.682 1.00 38.28 281 LYS A CA 1
ATOM 2172 C C . LYS A 1 281 ? -21.319 -20.742 -14.526 1.00 38.28 281 LYS A C 1
ATOM 2174 O O . LYS A 1 281 ? -21.144 -19.600 -14.057 1.00 38.28 281 LYS A O 1
#

Radius of gyration: 17.93 Å; Cα contacts (8 Å, |Δi|>4): 560; chains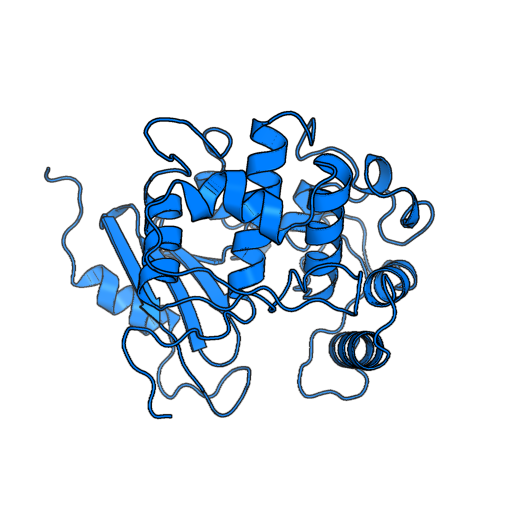: 1; bounding box: 41×44×43 Å

Nearest PDB structures (foldseek):
  8rlj-assembly4_D  TM=9.265E-01  e=9.373E-29  Pseudomonas aeruginosa
  8rll-assembly3_C  TM=9.176E-01  e=5.752E-29  Pseudomonas aeruginosa
  8rlj-assembly6_F  TM=9.268E-01  e=4.771E-28  Pseudomonas aeruginosa
  8rlj-assembly5_E  TM=9.164E-01  e=3.840E-28  Pseudomonas aeruginosa
  8rlj-assembly1_A  TM=9.396E-01  e=1.764E-25  Pseudomonas aeruginosa

Foldseek 3Di:
DPDDQFDWAWQFQLLLVVLLLLVQLLCVVCLPVDQQDQLCVLVVLLPPALSVNAGNQLLLQQQSQWDFFPPPPDCPGLVVVLVVLLVVQDACSLVVSSRPTHRNDHGLQDHDDDLSSQQSSQSSSCSSVVDASLVSCCVLPVVQLPAPDRKDFDASHVVHHGSSRIGIIGGQVNLQSVLLCLLVQNDTPNHHSGPHCPSVQQQDWDQHPNDTHQGGSCWGHADDSKIWNDRFQGFIFIHDNQQRDTDTDGGRHPGRDDDDPDDVSVVVVVVSVVGDTPPPD

Secondary structure (DSSP, 8-state):
----TT--EE-TTHHHHHHHHHHHHHHHTTSS--TTSBGGGT-GGGTTSTTTT-BHHHHHTT-S-B-----TT-TTSHHHHHHHHHHTT-TTHHHHHHHHSPB-S-TTS-----HHHHHHHHHHHHHHHSS-HHHHHIIIIITTTT-SS--EE-BSSTT--B-TTT-EEE-HHHHHHHHHHHHTTTEETTEE-S-TTHHHHHTPPEEETTEEE--SSS-EE-STT-EEEEETTTEEEEEETTTTEEEEE----SSSSS--SS-HHHHHHHHHHHSPPSTT-

Solvent-accessible surface area (backbone atoms only — not comparable to full-atom values): 14804 Å² total; per-residue (Å²): 136,86,77,58,85,79,41,64,43,74,31,28,32,30,21,26,28,54,38,43,48,46,45,37,30,34,38,56,72,56,47,36,86,52,57,79,38,44,44,38,82,62,38,63,85,29,55,92,30,35,48,46,86,19,23,44,50,27,50,40,45,29,8,35,16,51,52,77,40,61,48,86,87,40,85,86,19,51,48,39,51,45,50,53,31,37,73,66,45,42,57,57,38,51,57,52,53,62,43,69,33,54,60,69,47,57,58,56,66,45,77,54,78,51,61,67,53,27,38,54,47,31,51,47,40,23,57,44,68,74,38,58,61,68,57,48,42,32,73,70,39,48,77,64,63,71,53,85,65,84,65,50,64,42,52,40,17,83,95,28,55,52,38,18,31,33,31,35,24,34,27,65,65,42,50,40,45,54,28,48,30,58,62,53,63,32,42,46,93,91,40,76,41,30,43,89,66,45,58,63,55,22,37,31,62,38,75,46,92,88,41,79,40,65,40,13,38,46,22,32,33,73,56,94,78,17,28,29,23,54,14,60,19,55,23,35,38,31,31,26,62,60,47,74,41,67,48,68,43,84,55,81,50,98,45,63,65,97,70,67,98,60,63,62,69,61,48,52,50,57,56,52,69,73,50,64,68,47,93,79,119

pLDDT: mean 95.63, std 6.97, range [38.28, 98.94]

Mean predicted aligned error: 3.35 Å

Sequence (281 aa):
LGNDKDTRWMSMSVAKSVTATLIGAAIQDGAIKNIDDQIVNYLPRFKNTAYDGVTVRQLLQMRSGVAWNETYTDPASDRRRMLDAQINQQPGAILDLMASLPRAAEPGSVWNYSTGETQVAGALVQAATGKPVAEYLSEKIWAKLGMQADASWWLESPGGLEIGGSGLSATMRDYGRFGLFLLHDGIVNQQRVLPQGWLDAASSAQRINGKKVEYGYMLWPLHGRSYAAEGIFGQYVFVDPDKQLVVVMLSAQAKPLNRAPLDEHRFLRALSAYFPDSSHK